Protein AF-A0A0K9Q259-F1 (afdb_monomer)

InterPro domains:
  IPR000668 Peptidase C1A, papain C-terminal [PF00112] (116-213)
  IPR000668 Peptidase C1A, papain C-terminal [PF00112] (214-277)
  IPR000668 Peptidase C1A, papain C-terminal [PR00705] (133-148)
  IPR000668 Peptidase C1A, papain C-terminal [PR00705] (230-240)
  IPR000668 Peptidase C1A, papain C-terminal [PR00705] (245-251)
  IPR000668 Peptidase C1A, papain C-terminal [SM00645] (115-286)
  IPR013128 Peptidase C1A [PTHR12411] (28-277)
  IPR013201 Cathepsin propeptide inhibitor domain (I29) [PF08246] (36-93)
  IPR013201 Cathepsin propeptide inhibitor domain (I29) [SM00848] (36-93)
  IPR025661 Cysteine peptidase, asparagine active site [PS00640] (245-264)
  IPR038765 Papain-like cysteine peptidase superfamily [SSF54001] (31-278)
  IPR039417 Papain-like cysteine endopeptidase [cd02248] (116-281)

Mean predicted aligned error: 16.02 Å

Structure (mmCIF, N/CA/C/O backbone):
data_AF-A0A0K9Q259-F1
#
_entry.id   AF-A0A0K9Q259-F1
#
loop_
_atom_site.group_PDB
_atom_site.id
_atom_site.type_symbol
_atom_site.label_atom_id
_atom_site.label_alt_id
_atom_site.label_comp_id
_atom_site.label_asym_id
_atom_site.label_entity_id
_atom_site.label_seq_id
_atom_site.pdbx_PDB_ins_code
_atom_site.Cartn_x
_atom_site.Cartn_y
_atom_site.Cartn_z
_atom_site.occupancy
_atom_site.B_iso_or_equiv
_atom_site.auth_seq_id
_atom_site.auth_comp_id
_atom_site.auth_asym_id
_atom_site.auth_atom_id
_atom_site.pdbx_PDB_model_num
ATOM 1 N N . MET A 1 1 ? -43.274 70.448 -48.711 1.00 34.75 1 MET A N 1
ATOM 2 C CA . MET A 1 1 ? -43.112 71.686 -47.925 1.00 34.75 1 MET A CA 1
ATOM 3 C C . MET A 1 1 ? -43.293 71.346 -46.452 1.00 34.75 1 MET A C 1
ATOM 5 O O . MET A 1 1 ? -44.324 70.796 -46.118 1.00 34.75 1 MET A O 1
ATOM 9 N N . ALA A 1 2 ? -42.262 71.640 -45.654 1.00 38.50 2 ALA A N 1
ATOM 10 C CA . ALA A 1 2 ? -42.307 72.181 -44.290 1.00 38.50 2 ALA A CA 1
ATOM 11 C C . ALA A 1 2 ? -43.063 71.480 -43.120 1.00 38.50 2 ALA A C 1
ATOM 13 O O . ALA A 1 2 ? -44.284 71.453 -43.102 1.00 38.50 2 ALA A O 1
ATOM 14 N N . ILE A 1 3 ? -42.265 71.169 -42.072 1.00 42.72 3 ILE A N 1
ATOM 15 C CA . ILE A 1 3 ? -42.434 71.547 -40.634 1.00 42.72 3 ILE A CA 1
ATOM 16 C C . ILE A 1 3 ? -43.397 70.663 -39.794 1.00 42.72 3 ILE A C 1
ATOM 18 O O . ILE A 1 3 ? -44.591 70.648 -40.047 1.00 42.72 3 ILE A O 1
ATOM 22 N N . VAL A 1 4 ? -42.916 69.751 -38.921 1.00 43.78 4 VAL A N 1
ATOM 23 C CA . VAL A 1 4 ? -42.355 69.866 -37.531 1.00 43.78 4 VAL A CA 1
ATOM 24 C C . VAL A 1 4 ? -43.423 69.920 -36.422 1.00 43.78 4 VAL A C 1
ATOM 26 O O . VAL A 1 4 ? -44.263 70.809 -36.458 1.00 43.78 4 VAL A O 1
ATOM 29 N N . ALA A 1 5 ? -43.282 69.025 -35.418 1.00 44.62 5 ALA A N 1
ATOM 30 C CA . ALA A 1 5 ? -43.588 69.147 -33.965 1.00 44.62 5 ALA A CA 1
ATOM 31 C C . ALA A 1 5 ? -44.273 67.874 -33.394 1.00 44.62 5 ALA A C 1
ATOM 33 O O . ALA A 1 5 ? -45.133 67.330 -34.067 1.00 44.62 5 ALA A O 1
ATOM 34 N N . VAL A 1 6 ? -44.106 67.366 -32.163 1.00 46.59 6 VAL A N 1
ATOM 35 C CA . VAL A 1 6 ? -43.096 67.361 -31.079 1.00 46.59 6 VAL A CA 1
ATOM 36 C C . VAL A 1 6 ? -43.786 66.624 -29.893 1.00 46.59 6 VAL A C 1
ATOM 38 O O . VAL A 1 6 ? -44.946 66.896 -29.615 1.00 46.59 6 VAL A O 1
ATOM 41 N N . LEU A 1 7 ? -43.048 65.732 -29.207 1.00 42.84 7 LEU A N 1
ATOM 42 C CA . LEU A 1 7 ? -43.180 65.249 -27.803 1.00 42.84 7 LEU A CA 1
ATOM 43 C C . LEU A 1 7 ? -44.282 64.248 -27.337 1.00 42.84 7 LEU A C 1
ATOM 45 O O . LEU A 1 7 ? -45.436 64.595 -27.133 1.00 42.84 7 LEU A O 1
ATOM 49 N N . LEU A 1 8 ? -43.804 63.021 -27.043 1.00 46.03 8 LEU A N 1
ATOM 50 C CA . LEU A 1 8 ? -43.872 62.218 -25.793 1.00 46.03 8 LEU A CA 1
ATOM 51 C C . LEU A 1 8 ? -45.175 62.165 -24.950 1.00 46.03 8 LEU A C 1
ATOM 53 O O . LEU A 1 8 ? -45.589 63.170 -24.390 1.00 46.03 8 LEU A O 1
ATOM 57 N N . VAL A 1 9 ? -45.684 60.948 -24.677 1.00 40.81 9 VAL A N 1
ATOM 58 C CA . VAL A 1 9 ? -45.603 60.223 -23.374 1.00 40.81 9 VAL A CA 1
ATOM 59 C C . VAL A 1 9 ? -46.582 59.016 -23.337 1.00 40.81 9 VAL A C 1
ATOM 61 O O . VAL A 1 9 ? -47.739 59.120 -23.718 1.00 40.81 9 VAL A O 1
ATOM 64 N N . SER A 1 10 ? -46.047 57.886 -22.849 1.00 50.34 10 SER A N 1
ATOM 65 C CA . SER A 1 10 ? -46.659 56.693 -22.221 1.00 50.34 10 SER A CA 1
ATOM 66 C C . SER A 1 10 ? -47.744 55.858 -22.929 1.00 50.34 10 SER A C 1
ATOM 68 O O . SER A 1 10 ? -48.943 56.096 -22.830 1.00 50.34 10 SER A O 1
ATOM 70 N N . MET A 1 11 ? -47.332 54.673 -23.390 1.00 49.16 11 MET A N 1
ATOM 71 C CA . MET A 1 11 ? -48.107 53.459 -23.120 1.00 49.16 11 MET A CA 1
ATOM 72 C C . MET A 1 11 ? -47.206 52.427 -22.452 1.00 49.16 11 MET A C 1
ATOM 74 O O . MET A 1 11 ? -46.292 51.871 -23.056 1.00 49.16 11 MET A O 1
ATOM 78 N N . ALA A 1 12 ? -47.468 52.213 -21.166 1.00 48.28 12 ALA A N 1
ATOM 79 C CA . ALA A 1 12 ? -46.948 51.102 -20.401 1.00 48.28 12 ALA A CA 1
ATOM 80 C C . ALA A 1 12 ? -47.515 49.798 -20.977 1.00 48.28 12 ALA A C 1
ATOM 82 O O . ALA A 1 12 ? -48.677 49.471 -20.753 1.00 48.28 12 ALA A O 1
ATOM 83 N N . PHE A 1 13 ? -46.690 49.041 -21.696 1.00 48.47 13 PHE A N 1
ATOM 84 C CA . PHE A 1 13 ? -46.892 47.604 -21.823 1.00 48.47 13 PHE A CA 1
ATOM 85 C C . PHE A 1 13 ? -46.113 46.943 -20.691 1.00 48.47 13 PHE A C 1
ATOM 87 O O . PHE A 1 13 ? -44.903 46.740 -20.769 1.00 48.47 13 PHE A O 1
ATOM 94 N N . ILE A 1 14 ? -46.830 46.646 -19.609 1.00 48.06 14 ILE A N 1
ATOM 95 C CA . ILE A 1 14 ? -46.403 45.687 -18.595 1.00 48.06 14 ILE A CA 1
ATOM 96 C C . ILE A 1 14 ? -46.363 44.331 -19.303 1.00 48.06 14 ILE A C 1
ATOM 98 O O . ILE A 1 14 ? -47.350 43.601 -19.346 1.00 48.06 14 ILE A O 1
ATOM 102 N N . ILE A 1 15 ? -45.228 44.006 -19.919 1.00 48.47 15 ILE A N 1
ATOM 103 C CA . ILE A 1 15 ? -44.901 42.615 -20.199 1.00 48.47 15 ILE A CA 1
ATOM 104 C C . ILE A 1 15 ? -44.590 42.039 -18.825 1.00 48.47 15 ILE A C 1
ATOM 106 O O . ILE A 1 15 ? -43.561 42.361 -18.231 1.00 48.47 15 ILE A O 1
ATOM 110 N N . MET A 1 16 ? -45.515 41.237 -18.293 1.00 51.34 16 MET A N 1
ATOM 111 C CA . MET A 1 16 ? -45.199 40.275 -17.247 1.00 51.34 16 MET A CA 1
ATOM 112 C C . MET A 1 16 ? -44.077 39.387 -17.787 1.00 51.34 16 MET A C 1
ATOM 114 O O . MET A 1 16 ? -44.325 38.353 -18.403 1.00 51.34 16 MET A O 1
ATOM 118 N N . MET A 1 17 ? -42.833 39.813 -17.575 1.00 51.34 17 MET A N 1
ATOM 119 C CA . MET A 1 17 ? -41.703 38.913 -17.448 1.00 51.34 17 MET A CA 1
ATOM 120 C C . MET A 1 17 ? -42.039 38.071 -16.226 1.00 51.34 17 MET A C 1
ATOM 122 O O . MET A 1 17 ? -41.713 38.411 -15.090 1.00 51.34 17 MET A O 1
ATOM 126 N N . SER A 1 18 ? -42.785 36.994 -16.462 1.00 48.81 18 SER A N 1
ATOM 127 C CA . SER A 1 18 ? -42.651 35.820 -15.625 1.00 48.81 18 SER A CA 1
ATOM 128 C C . SER A 1 18 ? -41.146 35.602 -15.514 1.00 48.81 18 SER A C 1
ATOM 130 O O . SER A 1 18 ? -40.474 35.554 -16.551 1.00 48.81 18 SER A O 1
ATOM 132 N N . PRO A 1 19 ? -40.567 35.531 -14.306 1.00 48.66 19 PRO A N 1
ATOM 133 C CA . PRO A 1 19 ? -39.280 34.898 -14.230 1.00 48.66 19 PRO A CA 1
ATOM 134 C C . PRO A 1 19 ? -39.565 33.488 -14.742 1.00 48.66 19 PRO A C 1
ATOM 136 O O . PRO A 1 19 ? -40.217 32.692 -14.064 1.00 48.66 19 PRO A O 1
ATOM 139 N N . LEU A 1 20 ? -39.118 33.181 -15.964 1.00 46.19 20 LEU A N 1
ATOM 140 C CA . LEU A 1 20 ? -38.555 31.867 -16.194 1.00 46.19 20 LEU A CA 1
ATOM 141 C C . LEU A 1 20 ? -37.505 31.760 -15.094 1.00 46.19 20 LEU A C 1
ATOM 143 O O . LEU A 1 20 ? -36.382 32.239 -15.231 1.00 46.19 20 LEU A O 1
ATOM 147 N N . ALA A 1 21 ? -37.922 31.233 -13.943 1.00 47.12 21 ALA A N 1
ATOM 148 C CA . ALA A 1 21 ? -37.012 30.561 -13.066 1.00 47.12 21 ALA A CA 1
ATOM 149 C C . ALA A 1 21 ? -36.358 29.556 -14.004 1.00 47.12 21 ALA A C 1
ATOM 151 O O . ALA A 1 21 ? -37.013 28.620 -14.466 1.00 47.12 21 ALA A O 1
ATOM 152 N N . LEU A 1 22 ? -35.116 29.842 -14.399 1.00 45.44 22 LEU A N 1
ATOM 153 C CA . LEU A 1 22 ? -34.207 28.817 -14.864 1.00 45.44 22 LEU A CA 1
ATOM 154 C C . LEU A 1 22 ? -34.332 27.740 -13.798 1.00 45.44 22 LEU A C 1
ATOM 156 O O . LEU A 1 22 ? -33.911 27.938 -12.657 1.00 45.44 22 LEU A O 1
ATOM 160 N N . SER A 1 23 ? -35.078 26.689 -14.125 1.00 44.69 23 SER A N 1
ATOM 161 C CA . SER A 1 23 ? -35.231 25.536 -13.267 1.00 44.69 23 SER A CA 1
ATOM 162 C C . SER A 1 23 ? -33.849 24.924 -13.232 1.00 44.69 23 SER A C 1
ATOM 164 O O . SER A 1 23 ? -33.517 24.093 -14.073 1.00 44.69 23 SER A O 1
ATOM 166 N N . ARG A 1 24 ? -33.018 25.389 -12.294 1.00 57.06 24 ARG A N 1
ATOM 167 C CA . ARG A 1 24 ? -31.851 24.650 -11.839 1.00 57.06 24 ARG A CA 1
ATOM 168 C C . ARG A 1 24 ? -32.371 23.243 -11.600 1.00 57.06 24 ARG A C 1
ATOM 170 O O . ARG A 1 24 ? -33.360 23.100 -10.879 1.00 57.06 24 ARG A O 1
ATOM 177 N N . ASN A 1 25 ? -31.813 22.259 -12.299 1.00 57.41 25 ASN A N 1
ATOM 178 C CA . ASN A 1 25 ? -32.202 20.862 -12.157 1.00 57.41 25 ASN A CA 1
ATOM 179 C C . ASN A 1 25 ? -31.916 20.475 -10.703 1.00 57.41 25 ASN A C 1
ATOM 181 O O . ASN A 1 25 ? -30.799 20.150 -10.332 1.00 57.41 25 ASN A O 1
ATOM 185 N N . SER A 1 26 ? -32.915 20.673 -9.856 1.00 68.00 26 SER A N 1
ATOM 186 C CA . SER A 1 26 ? -32.845 20.503 -8.420 1.00 68.00 26 SER A CA 1
ATOM 187 C C . SER A 1 26 ? -33.740 19.318 -8.135 1.00 68.00 26 SER A C 1
ATOM 189 O O . SER A 1 26 ? -34.963 19.390 -8.301 1.00 68.00 26 SER A O 1
ATOM 191 N N . HIS A 1 27 ? -33.116 18.196 -7.789 1.00 83.06 27 HIS A N 1
ATOM 192 C CA . HIS A 1 27 ? -33.846 17.006 -7.388 1.00 83.06 27 HIS A CA 1
ATOM 193 C C . HIS A 1 27 ? -34.782 17.338 -6.224 1.00 83.06 27 HIS A C 1
ATOM 195 O O . HIS A 1 27 ? -34.432 18.070 -5.292 1.00 83.06 27 HIS A O 1
ATOM 201 N N . ARG A 1 28 ? -35.992 16.771 -6.255 1.00 87.81 28 ARG A N 1
ATOM 202 C CA . ARG A 1 28 ? -36.930 16.940 -5.139 1.00 87.81 28 ARG A CA 1
ATOM 203 C C . ARG A 1 28 ? -36.360 16.263 -3.885 1.00 87.81 28 ARG A C 1
ATOM 205 O O . ARG A 1 28 ? -35.739 15.208 -4.009 1.00 87.81 28 ARG A O 1
ATOM 212 N N . PRO A 1 29 ? -36.606 16.786 -2.670 1.00 86.12 29 PRO A N 1
ATOM 213 C CA . PRO A 1 29 ? -36.060 16.195 -1.446 1.00 86.12 29 PRO A CA 1
ATOM 214 C C . PRO A 1 29 ? -36.348 14.694 -1.283 1.00 86.12 29 PRO A C 1
ATOM 216 O O . PRO A 1 29 ? -35.455 13.941 -0.897 1.00 86.12 29 PRO A O 1
ATOM 219 N N . ASP A 1 30 ? -37.554 1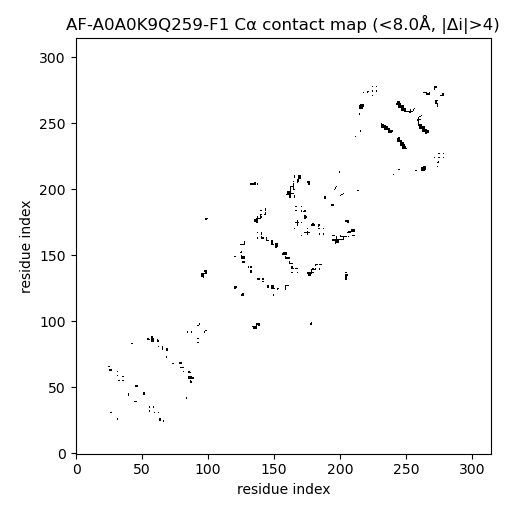4.245 -1.644 1.00 91.00 30 ASP A N 1
ATOM 220 C CA . ASP A 1 30 ? -37.950 12.830 -1.577 1.00 91.00 30 ASP A CA 1
ATOM 221 C C . ASP A 1 30 ? -37.162 11.948 -2.559 1.00 91.00 30 ASP A C 1
ATOM 223 O O . ASP A 1 30 ? -36.842 10.798 -2.261 1.00 91.00 30 ASP A O 1
ATOM 227 N N . GLU A 1 31 ? -36.806 12.493 -3.722 1.00 93.94 31 GLU A N 1
ATOM 228 C CA . GLU A 1 31 ? -36.007 11.806 -4.737 1.00 93.94 31 GLU A CA 1
ATOM 229 C C . GLU A 1 31 ? -34.569 11.616 -4.251 1.00 93.94 31 GLU A C 1
ATOM 231 O O . GLU A 1 31 ? -34.049 10.500 -4.266 1.00 93.94 31 GLU A O 1
ATOM 236 N N . VAL A 1 32 ? -33.965 12.674 -3.699 1.00 95.00 32 VAL A N 1
ATOM 237 C CA . VAL A 1 32 ? -32.628 12.600 -3.093 1.00 95.00 32 VAL A CA 1
ATOM 238 C C . VAL A 1 32 ? -32.618 11.636 -1.906 1.00 95.00 32 VAL A C 1
ATOM 240 O O . VAL A 1 32 ? -31.630 10.938 -1.680 1.00 95.00 32 VAL A O 1
ATOM 243 N N . ARG A 1 33 ? -33.721 11.544 -1.149 1.00 95.75 33 ARG A N 1
ATOM 244 C CA . ARG A 1 33 ? -33.851 10.568 -0.060 1.00 95.75 33 ARG A CA 1
ATOM 245 C C . ARG A 1 33 ? -33.797 9.140 -0.588 1.00 95.75 33 ARG A C 1
ATOM 247 O O . ARG A 1 33 ? -33.048 8.339 -0.040 1.00 95.75 33 ARG A O 1
ATOM 254 N N . LEU A 1 34 ? -34.518 8.828 -1.664 1.00 96.25 34 LEU A N 1
ATOM 255 C CA . LEU A 1 34 ? -34.454 7.510 -2.304 1.00 96.25 34 LEU A CA 1
ATOM 256 C C . LEU A 1 34 ? -33.056 7.208 -2.861 1.00 96.25 34 LEU A C 1
ATOM 258 O O . LEU A 1 34 ? -32.554 6.100 -2.668 1.00 96.25 34 LEU A O 1
ATOM 262 N N . MET A 1 35 ? -32.397 8.195 -3.480 1.00 96.06 35 MET A N 1
ATOM 263 C CA . MET A 1 35 ? -31.005 8.068 -3.929 1.00 96.06 35 MET A CA 1
ATOM 264 C C . MET A 1 35 ? -30.069 7.745 -2.764 1.00 96.06 35 MET A C 1
ATOM 266 O O . MET A 1 35 ? -29.233 6.856 -2.888 1.00 96.06 35 MET A O 1
ATOM 270 N N . PHE A 1 36 ? -30.226 8.418 -1.621 1.00 97.62 36 PHE A N 1
ATOM 271 C CA . PHE A 1 36 ? -29.415 8.174 -0.432 1.00 97.62 36 PHE A CA 1
ATOM 272 C C . PHE A 1 36 ? -29.628 6.767 0.140 1.00 97.62 36 PHE A C 1
ATOM 274 O O . PHE A 1 36 ? -28.653 6.088 0.456 1.00 97.62 36 PHE A O 1
ATOM 281 N N . GLU A 1 37 ? -30.875 6.294 0.235 1.00 96.38 37 GLU A N 1
ATOM 282 C CA . GLU A 1 37 ? -31.166 4.925 0.687 1.00 96.38 37 GLU A CA 1
ATOM 283 C C . GLU A 1 37 ? -30.550 3.881 -0.262 1.00 96.38 37 GLU A C 1
ATOM 285 O O . GLU A 1 37 ? -29.904 2.941 0.200 1.00 96.38 37 GLU A O 1
ATOM 290 N N . SER A 1 38 ? -30.666 4.078 -1.582 1.00 96.56 38 SER A N 1
ATOM 291 C CA . SER A 1 38 ? -30.037 3.204 -2.584 1.00 96.56 38 SER A CA 1
ATOM 292 C C . SER A 1 38 ? -28.510 3.225 -2.484 1.00 96.56 38 SER A C 1
ATOM 294 O O . SER A 1 38 ? -27.870 2.175 -2.455 1.00 96.56 38 SER A O 1
ATOM 296 N N . TRP A 1 39 ? -27.924 4.418 -2.377 1.00 97.50 39 TRP A N 1
ATOM 297 C CA . TRP A 1 39 ? -26.484 4.619 -2.249 1.00 97.50 39 TRP A CA 1
ATOM 298 C C . TRP A 1 39 ? -25.927 3.958 -0.983 1.00 97.50 39 TRP A C 1
ATOM 300 O O . TRP A 1 39 ? -24.858 3.349 -1.028 1.00 97.50 39 TRP A O 1
ATOM 310 N N . MET A 1 40 ? -26.649 4.025 0.142 1.00 97.19 40 MET A N 1
ATOM 311 C CA . MET A 1 40 ? -26.245 3.350 1.376 1.00 97.19 40 MET A CA 1
ATOM 312 C C . MET A 1 40 ? -26.208 1.833 1.205 1.00 97.19 40 MET A C 1
ATOM 314 O O . MET A 1 40 ? -25.263 1.207 1.678 1.00 97.19 40 MET A O 1
ATOM 318 N N . VAL A 1 41 ? -27.201 1.246 0.529 1.00 95.00 41 VAL A N 1
ATOM 319 C CA . VAL A 1 41 ? -27.225 -0.198 0.248 1.00 95.00 41 VAL A CA 1
ATOM 320 C C . VAL A 1 41 ? -26.050 -0.586 -0.646 1.00 95.00 41 VAL A C 1
ATOM 322 O O . VAL A 1 41 ? -25.311 -1.508 -0.310 1.00 95.00 41 VAL A O 1
ATOM 325 N N . GLU A 1 42 ? -25.832 0.154 -1.734 1.00 95.12 42 GLU A N 1
ATOM 326 C CA . GLU A 1 42 ? -24.724 -0.066 -2.671 1.00 95.12 42 GLU A CA 1
ATOM 327 C C . GLU A 1 42 ? -23.352 -0.008 -1.979 1.00 95.12 42 GLU A C 1
ATOM 329 O O . GLU A 1 42 ? -22.473 -0.822 -2.253 1.00 95.12 42 GLU A O 1
ATOM 334 N N . HIS A 1 43 ? -23.179 0.918 -1.032 1.00 92.94 43 HIS A N 1
ATOM 335 C CA . HIS A 1 43 ? -21.910 1.155 -0.341 1.00 92.94 43 HIS A CA 1
ATOM 336 C C . HIS A 1 43 ? -21.825 0.506 1.051 1.00 92.94 43 HIS A C 1
ATOM 338 O O . HIS A 1 43 ? -20.912 0.830 1.820 1.00 92.94 43 HIS A O 1
ATOM 344 N N . GLY A 1 44 ? -22.771 -0.375 1.400 1.00 94.19 44 GLY A N 1
ATOM 345 C CA . GLY A 1 44 ? -22.799 -1.099 2.676 1.00 94.19 44 GLY A CA 1
ATOM 346 C C . GLY A 1 44 ? -22.814 -0.192 3.913 1.00 94.19 44 GLY A C 1
ATOM 347 O O 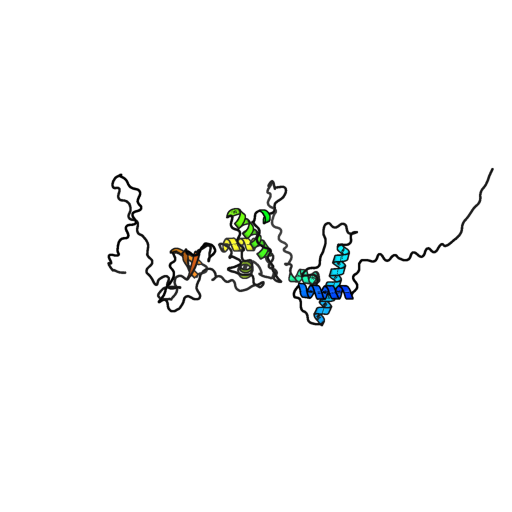. GLY A 1 44 ? -22.142 -0.481 4.903 1.00 94.19 44 GLY A O 1
ATOM 348 N N . LYS A 1 45 ? -23.514 0.946 3.856 1.00 92.88 45 LYS A N 1
ATOM 349 C CA . LYS A 1 45 ? -23.597 1.926 4.946 1.00 92.88 45 LYS A CA 1
ATOM 350 C C . LYS A 1 45 ? -24.796 1.666 5.852 1.00 92.88 45 LYS A C 1
ATOM 352 O O . LYS A 1 45 ? -25.902 1.404 5.391 1.00 92.88 45 LYS A O 1
ATOM 357 N N . SER A 1 46 ? -24.580 1.836 7.152 1.00 93.50 46 SER A N 1
ATOM 358 C CA . SER A 1 46 ? -25.621 1.783 8.179 1.00 93.50 46 SER A CA 1
ATOM 359 C C . SER A 1 46 ? -25.332 2.819 9.261 1.00 93.50 46 SER A C 1
ATOM 361 O O . SER A 1 46 ? -24.191 2.916 9.713 1.00 93.50 46 SER A O 1
ATOM 363 N N . TYR A 1 47 ? -26.358 3.545 9.699 1.00 94.38 47 TYR A N 1
ATOM 364 C CA . TYR A 1 47 ? -26.253 4.615 10.693 1.00 94.38 47 TYR A CA 1
ATOM 365 C C . TYR A 1 47 ? -27.398 4.519 11.701 1.00 94.38 47 TYR A C 1
ATOM 367 O O . TYR A 1 47 ? -28.468 3.994 11.378 1.00 94.38 47 TYR A O 1
ATOM 375 N N . ASP A 1 48 ? -27.202 5.073 12.898 1.00 95.62 48 ASP A N 1
ATOM 376 C CA . ASP A 1 48 ? -28.325 5.358 13.790 1.00 95.62 48 ASP A CA 1
ATOM 377 C C . ASP A 1 48 ? -29.211 6.482 13.222 1.00 95.62 48 ASP A C 1
ATOM 379 O O . ASP A 1 48 ? -28.829 7.181 12.285 1.00 95.62 48 ASP A O 1
ATOM 383 N N . ILE A 1 49 ? -30.414 6.661 13.774 1.00 92.94 49 ILE A N 1
ATOM 384 C CA . ILE A 1 49 ? -31.408 7.613 13.245 1.00 92.94 49 ILE A CA 1
ATOM 385 C C . ILE A 1 49 ? -30.854 9.044 13.178 1.00 92.94 49 ILE A C 1
ATOM 387 O O . ILE A 1 49 ? -31.126 9.763 12.215 1.00 92.94 49 ILE A O 1
ATOM 391 N N . LYS A 1 50 ? -30.084 9.466 14.185 1.00 94.56 50 LYS A N 1
ATOM 392 C CA . LYS A 1 50 ? -29.583 10.838 14.278 1.00 94.56 50 LYS A CA 1
ATOM 393 C C . LYS A 1 50 ? -28.444 11.060 13.288 1.00 94.56 50 LYS A C 1
ATOM 395 O O . LYS A 1 50 ? -28.467 12.044 12.554 1.00 94.56 50 LYS A O 1
ATOM 400 N N . GLU A 1 51 ? -27.480 10.143 13.240 1.00 96.06 51 GLU A N 1
ATOM 401 C CA . GLU A 1 51 ? -26.388 10.206 12.272 1.00 96.06 51 GLU A CA 1
ATOM 402 C C . GLU A 1 51 ? -26.919 10.086 10.841 1.00 96.06 51 GLU A C 1
ATOM 404 O O . GLU A 1 51 ? -26.496 10.850 9.977 1.00 96.06 51 GLU A O 1
ATOM 409 N N . LYS A 1 52 ? -27.888 9.198 10.588 1.00 96.69 52 LYS A N 1
ATOM 410 C CA . LYS A 1 52 ? -28.499 9.012 9.266 1.00 96.69 52 LYS A CA 1
ATOM 411 C C . LYS A 1 52 ? -29.040 10.322 8.704 1.00 96.69 52 LYS A C 1
ATOM 413 O O . LYS A 1 52 ? -28.814 10.610 7.533 1.00 96.69 52 LYS A O 1
ATOM 418 N N . GLU A 1 53 ? -29.712 11.120 9.531 1.00 96.44 53 GLU A N 1
ATOM 419 C CA . GLU A 1 53 ? -30.259 12.406 9.098 1.00 96.44 53 GLU A CA 1
ATOM 420 C C . GLU A 1 53 ? -29.154 13.425 8.789 1.00 96.44 53 GLU A C 1
ATOM 422 O O . GLU A 1 53 ? -29.197 14.093 7.759 1.00 96.44 53 GLU A O 1
ATOM 427 N N . THR A 1 54 ? -28.102 13.487 9.612 1.00 97.31 54 THR A N 1
ATOM 428 C CA . THR A 1 54 ? -26.924 14.319 9.315 1.00 97.31 54 THR A CA 1
ATOM 429 C C . THR A 1 54 ? -26.235 13.886 8.017 1.00 97.31 54 THR A C 1
ATOM 431 O O . THR A 1 54 ? -25.911 14.723 7.177 1.00 97.31 54 THR A O 1
ATOM 434 N N . ARG A 1 55 ? -26.040 12.578 7.805 1.00 97.81 55 ARG A N 1
ATOM 435 C CA . ARG A 1 55 ? -25.430 12.033 6.581 1.00 97.81 55 ARG A CA 1
ATOM 436 C C . ARG A 1 55 ? -26.285 12.284 5.346 1.00 97.81 55 ARG A C 1
ATOM 438 O O . ARG A 1 55 ? -25.722 12.585 4.298 1.00 97.81 55 ARG A O 1
ATOM 445 N N . PHE A 1 56 ? -27.608 12.227 5.476 1.00 97.38 56 PHE A N 1
ATOM 446 C CA . PHE A 1 56 ? -28.532 12.581 4.403 1.00 97.38 56 PHE A CA 1
ATOM 447 C C . PHE A 1 56 ? -28.401 14.053 3.993 1.00 97.38 56 PHE A C 1
ATOM 449 O O . PHE A 1 56 ? -28.306 14.338 2.804 1.00 97.38 56 PHE A O 1
ATOM 456 N N . GLN A 1 57 ? -28.333 14.982 4.951 1.00 96.56 57 GLN A N 1
ATOM 457 C CA . GLN A 1 57 ? -28.172 16.411 4.650 1.00 96.56 57 GLN A CA 1
ATOM 458 C C . GLN A 1 57 ? -26.858 16.701 3.911 1.00 96.56 57 GLN A C 1
ATOM 460 O O . GLN A 1 57 ? -26.845 17.441 2.928 1.00 96.56 57 GLN A O 1
ATOM 465 N N . ILE A 1 58 ? -25.761 16.068 4.339 1.00 97.88 58 ILE A N 1
ATOM 466 C CA . ILE A 1 58 ? -24.462 16.170 3.658 1.00 97.88 58 ILE A CA 1
ATOM 467 C C . ILE A 1 58 ? -24.550 15.584 2.244 1.00 97.88 58 ILE A C 1
ATOM 469 O O . ILE A 1 58 ? -24.120 16.219 1.283 1.00 97.88 58 ILE A O 1
ATOM 473 N N . PHE A 1 59 ? -25.146 14.397 2.106 1.00 97.62 59 PHE A N 1
ATOM 474 C CA . PHE A 1 59 ? -25.345 13.747 0.815 1.00 97.62 59 PHE A CA 1
ATOM 475 C C . PHE A 1 59 ? -26.154 14.628 -0.142 1.00 97.62 59 PHE A C 1
ATOM 477 O O . PHE A 1 59 ? -25.738 14.828 -1.277 1.00 97.62 59 PHE A O 1
ATOM 484 N N . GLN A 1 60 ? -27.257 15.218 0.326 1.00 96.50 60 GLN A N 1
ATOM 485 C CA . GLN A 1 60 ? -28.079 16.138 -0.458 1.00 96.50 60 GLN A CA 1
ATOM 486 C C . GLN A 1 60 ? -27.289 17.366 -0.919 1.00 96.50 60 GLN A C 1
ATOM 488 O O . GLN A 1 60 ? -27.368 17.732 -2.091 1.00 96.50 60 GLN A O 1
ATOM 493 N N . SER A 1 61 ? -26.494 17.973 -0.033 1.00 96.25 61 SER A N 1
ATOM 494 C CA . SER A 1 61 ? -25.626 19.093 -0.410 1.00 96.25 61 SER A CA 1
ATOM 495 C C . SER A 1 61 ? -24.607 18.694 -1.481 1.00 96.25 61 SER A C 1
ATOM 497 O O . SER A 1 61 ? -24.341 19.474 -2.392 1.00 96.25 61 SER A O 1
ATOM 499 N N . ASN A 1 62 ? -24.041 17.489 -1.392 1.00 97.31 62 ASN A N 1
ATOM 500 C CA . ASN A 1 62 ? -23.062 17.003 -2.359 1.00 97.31 62 ASN A CA 1
ATOM 501 C C . ASN A 1 62 ? -23.699 16.623 -3.705 1.00 97.31 62 ASN A C 1
ATOM 503 O O . ASN A 1 62 ? -23.078 16.854 -4.736 1.00 97.31 62 ASN A O 1
ATOM 507 N N . VAL A 1 63 ? -24.928 16.094 -3.722 1.00 96.06 63 VAL A N 1
ATOM 508 C CA . VAL A 1 63 ? -25.699 15.875 -4.963 1.00 96.06 63 VAL A CA 1
ATOM 509 C C . VAL A 1 63 ? -25.917 17.205 -5.679 1.00 96.06 63 VAL A C 1
ATOM 511 O O . VAL A 1 63 ? -25.558 17.326 -6.844 1.00 96.06 63 VAL A O 1
ATOM 514 N N . GLN A 1 64 ? -26.389 18.232 -4.963 1.00 94.81 64 GLN A N 1
ATOM 515 C CA . GLN A 1 64 ? -26.592 19.552 -5.562 1.00 94.81 64 GLN A CA 1
ATOM 516 C C . GLN A 1 64 ? -25.287 20.147 -6.104 1.00 94.81 64 GLN A C 1
ATOM 518 O O . GLN A 1 64 ? -25.289 20.747 -7.173 1.00 94.81 64 GLN A O 1
ATOM 523 N N . PHE A 1 65 ? -24.172 19.971 -5.388 1.00 94.69 65 PHE A N 1
ATOM 524 C CA . PHE A 1 65 ? -22.857 20.398 -5.867 1.00 94.69 65 PHE A CA 1
ATOM 525 C C . PHE A 1 65 ? -22.450 19.670 -7.156 1.00 94.69 65 PHE A C 1
ATOM 527 O O . PHE A 1 65 ? -21.965 20.304 -8.086 1.00 94.69 65 PHE A O 1
ATOM 534 N N . ILE A 1 66 ? -22.679 18.357 -7.237 1.00 94.25 66 ILE A N 1
ATOM 535 C CA . ILE A 1 66 ? -22.398 17.559 -8.437 1.00 94.25 66 ILE A CA 1
ATOM 536 C C . ILE A 1 66 ? -23.239 18.037 -9.625 1.00 94.25 66 ILE A C 1
ATOM 538 O O . ILE A 1 66 ? -22.693 18.205 -10.714 1.00 94.25 66 ILE A O 1
ATOM 542 N N . ASP A 1 67 ? -24.536 18.274 -9.426 1.00 92.81 67 ASP A N 1
ATOM 543 C CA . ASP A 1 67 ? -25.436 18.740 -10.487 1.00 92.81 67 ASP A CA 1
ATOM 544 C C . ASP A 1 67 ? -25.066 20.143 -10.970 1.00 92.81 67 ASP A C 1
ATOM 546 O O . ASP A 1 67 ? -25.059 20.408 -12.174 1.00 92.81 67 ASP A O 1
ATOM 550 N N . ASP A 1 68 ? -24.723 21.029 -10.030 1.00 92.50 68 ASP A N 1
ATOM 551 C CA . ASP A 1 68 ? -24.278 22.383 -10.330 1.00 92.50 68 ASP A CA 1
ATOM 552 C C . ASP A 1 68 ? -22.971 22.367 -11.128 1.00 92.50 68 ASP A C 1
ATOM 554 O O . ASP A 1 68 ? -22.900 23.065 -12.131 1.00 92.50 68 ASP A O 1
ATOM 558 N N . GLU A 1 69 ? -21.967 21.573 -10.735 1.00 92.44 69 GLU A N 1
ATOM 559 C CA . GLU A 1 69 ? -20.669 21.467 -11.425 1.00 92.44 69 GLU A CA 1
ATOM 560 C C . GLU A 1 69 ? -20.791 20.819 -12.809 1.00 92.44 69 GLU A C 1
ATOM 562 O O . GLU A 1 69 ? -20.171 21.285 -13.765 1.00 92.44 69 GLU A O 1
ATOM 567 N N . ASN A 1 70 ? -21.636 19.794 -12.938 1.00 92.25 70 ASN A N 1
ATOM 568 C CA . ASN A 1 70 ? -21.901 19.103 -14.200 1.00 92.25 70 ASN A CA 1
ATOM 569 C C . ASN A 1 70 ? -22.847 19.874 -15.134 1.00 92.25 70 ASN A C 1
ATOM 571 O O . ASN A 1 70 ? -23.190 19.368 -16.208 1.00 92.25 70 ASN A O 1
ATOM 575 N N . HIS A 1 71 ? -23.302 21.068 -14.745 1.00 90.94 71 HIS A N 1
ATOM 576 C CA . HIS A 1 71 ? -24.194 21.859 -15.576 1.00 90.94 71 HIS A CA 1
ATOM 577 C C . HIS A 1 71 ? -23.525 22.173 -16.929 1.00 90.94 71 HIS A C 1
ATOM 579 O O . HIS A 1 71 ? -22.380 22.624 -16.941 1.00 90.94 71 HIS A O 1
ATOM 585 N N . PRO A 1 72 ? -24.218 22.012 -18.075 1.00 87.00 72 PRO A N 1
ATOM 586 C CA . PRO A 1 72 ? -23.620 22.207 -19.402 1.00 87.00 72 PRO A CA 1
ATOM 587 C C . PRO A 1 72 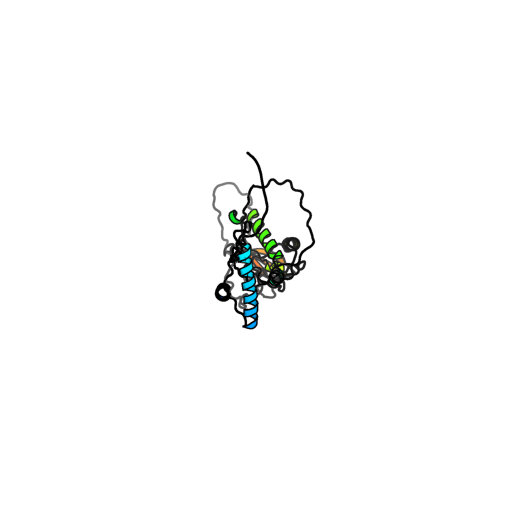? -23.036 23.604 -19.659 1.00 87.00 72 PRO A C 1
ATOM 589 O O . PRO A 1 72 ? -22.245 23.781 -20.581 1.00 87.00 72 PRO A O 1
ATOM 592 N N . GLU A 1 73 ? -23.452 24.604 -18.878 1.00 89.19 73 GLU A N 1
ATOM 593 C CA . GLU A 1 73 ? -22.909 25.967 -18.953 1.00 89.19 73 GLU A CA 1
ATOM 594 C C . GLU A 1 73 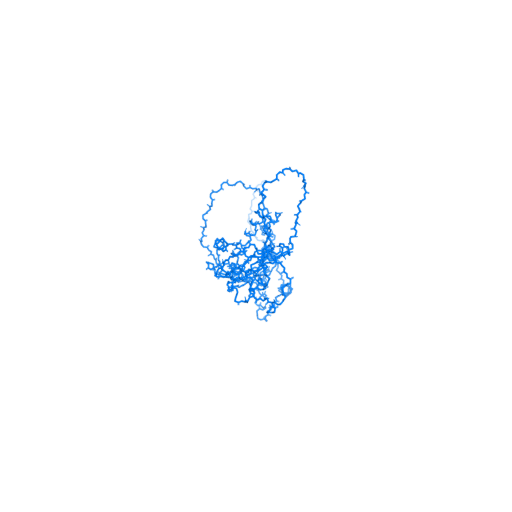? -21.534 26.107 -18.281 1.00 89.19 73 GLU A C 1
ATOM 596 O O . GLU A 1 73 ? -20.811 27.061 -18.575 1.00 89.19 73 GLU A O 1
ATOM 601 N N . ASN A 1 74 ? -21.133 25.163 -17.425 1.00 87.81 74 ASN A N 1
ATOM 602 C CA . ASN A 1 74 ? -19.784 25.133 -16.880 1.00 87.81 74 ASN A CA 1
ATOM 603 C C . ASN A 1 74 ? -18.831 24.516 -17.903 1.00 87.81 74 ASN A C 1
ATOM 605 O O . ASN A 1 74 ? -18.995 23.386 -18.355 1.00 87.81 74 ASN A O 1
ATOM 609 N N . SER A 1 75 ? -17.782 25.253 -18.254 1.00 81.81 75 SER A N 1
ATOM 610 C CA . SER A 1 75 ? -16.820 24.858 -19.285 1.00 81.81 75 SER A CA 1
ATOM 611 C C . SER A 1 75 ? -15.658 24.028 -18.724 1.00 81.81 75 SER A C 1
ATOM 613 O O . SER A 1 75 ? -14.493 24.296 -19.035 1.00 81.81 75 SER A O 1
ATOM 615 N N . HIS A 1 76 ? -15.938 23.066 -17.846 1.00 87.31 76 HIS A N 1
ATOM 616 C CA . HIS A 1 76 ? -14.916 22.183 -17.283 1.00 87.31 76 HIS A CA 1
ATOM 617 C C . HIS A 1 76 ? -14.776 20.904 -18.118 1.00 87.31 76 HIS A C 1
ATOM 619 O O . HIS A 1 76 ? -15.736 20.401 -18.690 1.00 87.31 76 HIS A O 1
ATOM 625 N N . SER A 1 77 ? -13.556 20.367 -18.214 1.00 92.12 77 SER A N 1
ATOM 626 C CA . SER A 1 77 ? -13.258 19.150 -18.988 1.00 92.12 77 SER A CA 1
ATOM 627 C C . SER A 1 77 ? -13.507 17.852 -18.209 1.00 92.12 77 SER A C 1
ATOM 629 O O . SER A 1 77 ? -13.056 16.789 -18.633 1.00 92.12 77 SER A O 1
ATOM 631 N N . TYR A 1 78 ? -14.154 17.938 -17.047 1.00 91.00 78 TYR A N 1
ATOM 632 C CA . TYR A 1 78 ? -14.406 16.820 -16.146 1.00 91.00 78 TYR A CA 1
ATOM 633 C C . TYR A 1 78 ? -15.878 16.774 -15.743 1.00 91.00 78 TYR A C 1
ATOM 635 O O . TYR A 1 78 ? -16.583 17.776 -15.807 1.00 91.00 78 TYR A O 1
ATOM 643 N N . THR A 1 79 ? -16.309 15.604 -15.282 1.00 92.50 79 THR A N 1
ATOM 644 C CA . THR A 1 79 ? -17.619 15.400 -14.661 1.00 92.50 79 THR A CA 1
ATOM 645 C C . THR A 1 79 ? -17.444 14.811 -13.271 1.00 92.50 79 THR A C 1
ATOM 647 O O . THR A 1 79 ? -16.565 13.972 -13.054 1.00 92.50 79 THR A O 1
ATOM 650 N N . LEU A 1 80 ? -18.300 15.211 -12.341 1.00 94.44 80 LEU A N 1
ATOM 651 C CA . LEU A 1 80 ? -18.388 14.641 -11.003 1.00 94.44 80 LEU A CA 1
ATOM 652 C C . LEU A 1 80 ? -19.463 13.552 -10.944 1.00 94.44 80 LEU A C 1
ATOM 654 O O . LEU A 1 80 ? -20.371 13.503 -11.771 1.00 94.44 80 LEU A O 1
ATOM 658 N N . GLY A 1 81 ? -19.371 12.677 -9.947 1.00 94.12 81 GLY A N 1
ATOM 659 C CA . GLY A 1 81 ? -20.338 11.605 -9.744 1.00 94.12 81 GLY A CA 1
ATOM 660 C C . GLY A 1 81 ? -20.408 11.158 -8.291 1.00 94.12 81 GLY A C 1
ATOM 661 O O . GLY A 1 81 ? -19.485 11.392 -7.500 1.00 94.12 81 GLY A O 1
ATOM 662 N N . LEU A 1 82 ? -21.518 10.503 -7.950 1.00 94.81 82 LEU A N 1
ATOM 663 C CA . LEU A 1 82 ? -21.713 9.895 -6.637 1.00 94.81 82 LEU A CA 1
ATOM 664 C C . LEU A 1 82 ? -20.674 8.791 -6.423 1.00 94.81 82 LEU A C 1
ATOM 666 O O . LEU A 1 82 ? -20.373 8.012 -7.323 1.00 94.81 82 LEU A O 1
ATOM 670 N N . ASN A 1 83 ? -20.106 8.736 -5.225 1.00 95.12 83 ASN A N 1
ATOM 671 C CA . ASN A 1 83 ? -19.085 7.764 -4.856 1.00 95.12 83 ASN A CA 1
ATOM 672 C C . ASN A 1 83 ? -19.143 7.480 -3.347 1.00 95.12 83 ASN A C 1
ATOM 674 O O . ASN A 1 83 ? -19.961 8.041 -2.615 1.00 95.12 83 ASN A O 1
ATOM 678 N N . ARG A 1 84 ? -18.251 6.620 -2.844 1.00 94.12 84 ARG A N 1
ATOM 679 C CA . ARG A 1 84 ? -18.236 6.201 -1.430 1.00 94.12 84 ARG A CA 1
ATOM 680 C C . ARG A 1 84 ? -18.016 7.328 -0.407 1.00 94.12 84 ARG A C 1
ATOM 682 O O . ARG A 1 84 ? -18.130 7.060 0.791 1.00 94.12 84 ARG A O 1
ATOM 689 N N . PHE A 1 85 ? -17.661 8.535 -0.852 1.00 96.12 85 PHE A N 1
ATOM 690 C CA . PHE A 1 85 ? -17.401 9.713 -0.022 1.00 96.12 85 PHE A CA 1
ATOM 691 C C . PHE A 1 85 ? -18.526 10.753 -0.074 1.00 96.12 85 PHE A C 1
ATOM 693 O O . PHE A 1 85 ? -18.452 11.744 0.646 1.00 96.12 85 PHE A O 1
ATOM 700 N N . THR A 1 86 ? -19.583 10.539 -0.865 1.00 96.38 86 THR A N 1
ATOM 701 C CA . THR A 1 86 ? -20.674 11.517 -1.040 1.00 96.38 86 THR A CA 1
ATOM 702 C C . THR A 1 86 ? -21.408 11.854 0.266 1.00 96.38 86 THR A C 1
ATOM 704 O O . THR A 1 86 ? -22.038 12.898 0.360 1.00 96.38 86 THR A O 1
ATOM 707 N N . ASN A 1 87 ? -21.305 11.034 1.314 1.00 95.25 87 ASN A N 1
ATOM 708 C CA . ASN A 1 87 ? -21.891 11.314 2.632 1.00 95.25 87 ASN A CA 1
ATOM 709 C C . ASN A 1 87 ? -20.974 12.107 3.594 1.00 95.25 87 ASN A C 1
ATOM 711 O O . ASN A 1 87 ? -21.296 12.214 4.784 1.00 95.25 87 ASN A O 1
ATOM 715 N N . LEU A 1 88 ? -19.811 12.569 3.131 1.00 96.25 88 LEU A N 1
ATOM 716 C CA . LEU A 1 88 ? -18.826 13.299 3.931 1.00 96.25 88 LEU A CA 1
ATOM 717 C C . LEU A 1 88 ? -18.766 14.765 3.514 1.00 96.25 88 LEU A C 1
ATOM 719 O O . LEU A 1 88 ? -18.897 15.086 2.331 1.00 96.25 88 LEU A O 1
ATOM 723 N N . THR A 1 89 ? -18.528 15.655 4.476 1.00 97.00 89 THR A N 1
ATOM 724 C CA . THR A 1 89 ? -18.112 17.021 4.132 1.00 97.00 89 THR A CA 1
ATOM 725 C C . THR A 1 89 ? -16.677 17.011 3.607 1.00 97.00 89 THR A C 1
ATOM 727 O O . THR A 1 89 ? -15.918 16.062 3.833 1.00 97.00 89 THR A O 1
ATOM 730 N N . ASN A 1 90 ? -16.269 18.088 2.934 1.00 93.62 90 ASN A N 1
ATOM 731 C CA . ASN A 1 90 ? -14.886 18.238 2.491 1.00 93.62 90 ASN A CA 1
ATOM 732 C C . ASN A 1 90 ? -13.911 18.223 3.684 1.00 93.62 90 ASN A C 1
ATOM 734 O O . ASN A 1 90 ? -12.862 17.593 3.621 1.00 93.62 90 ASN A O 1
ATOM 738 N N . GLU A 1 91 ? -14.270 18.842 4.809 1.00 93.56 91 GLU A N 1
ATOM 739 C CA . GLU A 1 91 ? -13.455 18.853 6.028 1.00 93.56 91 GLU A CA 1
ATOM 740 C C . GLU A 1 91 ? -13.311 17.451 6.631 1.00 93.56 91 GLU A C 1
ATOM 742 O O . GLU A 1 91 ? -12.214 17.061 7.032 1.00 93.56 91 GLU A O 1
ATOM 747 N N . GLU A 1 92 ? -14.397 16.672 6.680 1.00 93.69 92 GLU A N 1
ATOM 748 C CA . GLU A 1 92 ? -14.343 15.274 7.113 1.00 93.69 92 GLU A CA 1
ATOM 749 C C . GLU A 1 92 ? -13.469 14.443 6.172 1.00 93.69 92 GLU A C 1
ATOM 751 O O . GLU A 1 92 ? -12.610 13.694 6.639 1.00 93.69 92 GLU A O 1
ATOM 756 N N . PHE A 1 93 ? -13.648 14.597 4.857 1.00 92.69 93 PHE A N 1
ATOM 757 C CA . PHE A 1 93 ? -12.851 13.894 3.856 1.00 92.69 93 PHE A CA 1
ATOM 758 C C . PHE A 1 93 ? -11.360 14.204 4.014 1.00 92.69 93 PHE A C 1
ATOM 760 O O . PHE A 1 93 ? -10.548 13.286 4.129 1.00 92.69 93 PHE A O 1
ATOM 767 N N . GLN A 1 94 ? -11.000 15.487 4.102 1.00 88.75 94 GLN A N 1
ATOM 768 C CA . GLN A 1 94 ? -9.618 15.923 4.291 1.00 88.75 94 GLN A CA 1
ATOM 769 C C . GLN A 1 94 ? -9.024 15.366 5.583 1.00 88.75 94 GLN A C 1
ATOM 771 O O . GLN A 1 94 ? -7.911 14.851 5.576 1.00 88.75 94 GLN A O 1
ATOM 776 N N . LYS A 1 95 ? -9.776 15.423 6.686 1.00 86.69 95 LYS A N 1
ATOM 777 C CA . LYS A 1 95 ? -9.319 14.944 7.993 1.00 86.69 95 LYS A CA 1
ATOM 778 C C . LYS A 1 95 ? -9.115 13.427 8.042 1.00 86.69 95 LYS A C 1
ATOM 780 O O . LYS A 1 95 ? -8.276 12.964 8.809 1.00 86.69 95 LYS A O 1
ATOM 785 N N . ILE A 1 96 ? -9.909 12.662 7.292 1.00 84.19 96 ILE A N 1
ATOM 786 C CA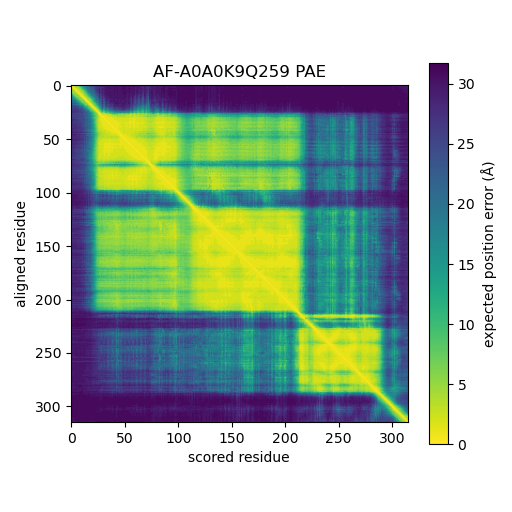 . ILE A 1 96 ? -9.890 11.193 7.328 1.00 84.19 96 ILE A CA 1
ATOM 787 C C . ILE A 1 96 ? -8.907 10.612 6.303 1.00 84.19 96 ILE A C 1
ATOM 789 O O . ILE A 1 96 ? -8.228 9.637 6.616 1.00 84.19 96 ILE A O 1
ATOM 793 N N . TYR A 1 97 ? -8.836 11.177 5.094 1.00 85.62 97 TYR A N 1
ATOM 794 C CA . TYR A 1 97 ? -8.144 10.545 3.963 1.00 85.62 97 TYR A CA 1
ATOM 795 C C . TYR A 1 97 ? -6.875 11.267 3.504 1.00 85.62 97 TYR A C 1
ATOM 797 O O . TYR A 1 97 ? -6.061 10.655 2.809 1.00 85.62 97 TYR A O 1
ATOM 805 N N . LEU A 1 98 ? -6.673 12.535 3.876 1.00 86.38 98 LEU A N 1
ATOM 806 C CA . LEU A 1 98 ? -5.486 13.290 3.472 1.00 86.38 98 LEU A CA 1
ATOM 807 C C . LEU A 1 98 ? -4.466 13.389 4.608 1.00 86.38 98 LEU A C 1
ATOM 809 O O . LEU A 1 98 ? -4.805 13.496 5.785 1.00 86.38 98 LEU A O 1
ATOM 813 N N . SER A 1 99 ? -3.189 13.382 4.231 1.00 70.31 99 SER A N 1
ATOM 814 C CA . SER A 1 99 ? -2.077 13.581 5.161 1.00 70.31 99 SER A CA 1
ATOM 815 C C . SER A 1 99 ? -1.803 15.076 5.393 1.00 70.31 99 SER A C 1
ATOM 817 O O . SER A 1 99 ? -2.098 15.896 4.516 1.00 70.31 99 SER A O 1
ATOM 819 N N . PRO A 1 100 ? -1.205 15.456 6.540 1.00 67.94 100 PRO A N 1
ATOM 820 C CA . PRO A 1 100 ? -0.771 16.828 6.791 1.00 67.94 100 PRO A CA 1
ATOM 821 C C . PRO A 1 100 ? 0.145 17.356 5.678 1.00 67.94 100 PRO A C 1
ATOM 823 O O . PRO A 1 100 ? 0.956 16.617 5.120 1.00 67.94 100 PRO A O 1
ATOM 826 N N . LYS A 1 101 ? 0.034 18.652 5.364 1.00 64.12 101 LYS A N 1
ATOM 827 C CA . LYS A 1 101 ? 0.894 19.300 4.365 1.00 64.12 101 LYS A CA 1
ATOM 828 C C . LYS A 1 101 ? 2.356 19.243 4.824 1.00 64.12 101 LYS A C 1
ATOM 830 O O . LYS A 1 101 ? 2.680 19.757 5.892 1.00 64.12 101 LYS A O 1
ATOM 835 N N . HIS A 1 102 ? 3.228 18.667 4.001 1.00 62.19 102 HIS A N 1
ATOM 836 C CA . HIS A 1 102 ? 4.676 18.725 4.193 1.00 62.19 102 HIS A CA 1
ATOM 837 C C . HIS A 1 102 ? 5.256 19.947 3.468 1.00 62.19 102 HIS A C 1
ATOM 839 O O . HIS A 1 102 ? 4.859 20.259 2.348 1.00 62.19 102 HIS A O 1
ATOM 845 N N . SER A 1 103 ? 6.176 20.652 4.127 1.00 57.44 103 SER A N 1
ATOM 846 C CA . SER A 1 103 ? 6.802 21.893 3.645 1.00 57.44 103 SER A CA 1
ATOM 847 C C . SER A 1 103 ? 8.172 21.688 2.990 1.00 57.44 103 SER A C 1
ATOM 849 O O . SER A 1 103 ? 8.785 22.658 2.550 1.00 57.44 103 SER A O 1
ATOM 851 N N . GLU A 1 104 ? 8.676 20.455 2.931 1.00 63.75 104 GLU A N 1
ATOM 852 C CA . GLU A 1 104 ? 9.983 20.160 2.341 1.00 63.75 104 GLU A CA 1
ATOM 853 C C . GLU A 1 104 ? 9.870 19.993 0.824 1.00 63.75 104 GLU A C 1
ATOM 855 O O . GLU A 1 104 ? 9.258 19.055 0.315 1.00 63.75 104 GLU A O 1
ATOM 860 N N . VAL A 1 105 ? 10.475 20.933 0.099 1.00 60.22 105 VAL A N 1
ATOM 861 C CA . VAL A 1 105 ? 10.638 20.885 -1.354 1.00 60.22 105 VAL A CA 1
ATOM 862 C C . VAL A 1 105 ? 11.988 20.235 -1.641 1.00 60.22 105 VAL A C 1
ATOM 864 O O . VAL A 1 105 ? 13.031 20.807 -1.324 1.00 60.22 105 VAL A O 1
ATOM 867 N N . LEU A 1 106 ? 11.985 19.039 -2.233 1.00 61.69 106 LEU A N 1
ATOM 868 C CA . LEU A 1 106 ? 13.219 18.423 -2.720 1.00 61.69 106 LEU A CA 1
ATOM 869 C C . LEU A 1 106 ? 13.727 19.200 -3.949 1.00 61.69 106 LEU A C 1
ATOM 871 O O . LEU A 1 106 ? 12.921 19.571 -4.809 1.00 61.69 106 LEU A O 1
ATOM 875 N N . PRO A 1 107 ? 15.042 19.461 -4.059 1.00 59.09 107 PRO A N 1
ATOM 876 C CA . PRO A 1 107 ? 15.599 20.165 -5.206 1.00 59.09 107 PRO A CA 1
ATOM 877 C C . PRO A 1 107 ? 15.349 19.371 -6.492 1.00 59.09 107 PRO A C 1
ATOM 879 O O . PRO A 1 107 ? 15.666 18.184 -6.581 1.00 59.09 107 PRO A O 1
ATOM 882 N N . ALA A 1 108 ? 14.778 20.038 -7.496 1.00 61.91 108 ALA A N 1
ATOM 883 C CA . ALA A 1 108 ? 14.564 19.450 -8.810 1.00 61.91 108 ALA A CA 1
ATOM 884 C C . ALA A 1 108 ? 15.919 19.106 -9.449 1.00 61.91 108 ALA A C 1
ATOM 886 O O . ALA A 1 108 ? 16.792 19.964 -9.593 1.00 61.91 108 ALA A O 1
ATOM 887 N N . GLY A 1 109 ? 16.101 17.837 -9.818 1.00 59.75 109 GLY A N 1
ATOM 888 C CA . GLY A 1 109 ? 17.287 17.386 -10.536 1.00 59.75 109 GLY A CA 1
ATOM 889 C C . GLY A 1 109 ? 17.374 18.046 -11.912 1.00 59.75 109 GLY A C 1
ATOM 890 O O . GLY A 1 109 ? 16.394 18.100 -12.653 1.00 59.75 109 GLY A O 1
ATOM 891 N N . ASN A 1 110 ? 18.559 18.543 -12.260 1.00 61.59 110 ASN A N 1
ATOM 892 C CA . ASN A 1 110 ? 18.809 19.200 -13.537 1.00 61.59 110 ASN A CA 1
ATOM 893 C C . ASN A 1 110 ? 19.139 18.131 -14.591 1.00 61.59 110 ASN A C 1
ATOM 895 O O . ASN A 1 110 ? 20.303 17.797 -14.804 1.00 61.59 110 ASN A O 1
ATOM 899 N N . ALA A 1 111 ? 18.113 17.529 -15.191 1.00 64.19 111 ALA A N 1
ATOM 900 C CA . ALA A 1 111 ? 18.290 16.477 -16.185 1.00 64.19 111 ALA A CA 1
ATOM 901 C C . ALA A 1 111 ? 17.632 16.874 -17.514 1.00 64.19 111 ALA A C 1
ATOM 903 O O . ALA A 1 111 ? 16.408 16.923 -17.632 1.00 64.19 111 ALA A O 1
ATOM 904 N N . SER A 1 112 ? 18.450 17.134 -18.539 1.00 69.25 112 SER A N 1
ATOM 905 C CA . SER A 1 112 ? 17.997 17.289 -19.926 1.00 69.25 112 SER A CA 1
ATOM 906 C C . SER A 1 112 ? 17.708 15.911 -20.527 1.00 69.25 112 SER A C 1
ATOM 908 O O . SER A 1 112 ? 18.473 15.388 -21.338 1.00 69.25 112 SER A O 1
ATOM 910 N N . ILE A 1 113 ? 16.633 15.281 -20.064 1.00 75.06 113 ILE A N 1
ATOM 911 C CA . ILE A 1 113 ? 16.175 13.977 -20.545 1.00 75.06 113 ILE A CA 1
ATOM 912 C C . ILE A 1 113 ? 15.123 14.210 -21.631 1.00 75.06 113 ILE A C 1
ATOM 914 O O . ILE A 1 113 ? 14.201 15.008 -21.468 1.00 75.06 113 ILE A O 1
ATOM 918 N N . ARG A 1 114 ? 15.270 13.517 -22.764 1.00 82.69 114 ARG A N 1
ATOM 919 C CA . ARG A 1 114 ? 14.261 13.496 -23.825 1.00 82.69 114 ARG A CA 1
ATOM 920 C C . ARG A 1 114 ? 13.210 12.451 -23.469 1.00 82.69 114 ARG A C 1
ATOM 922 O O . ARG A 1 114 ? 13.519 11.264 -23.434 1.00 82.69 114 ARG A O 1
ATOM 929 N N . TYR A 1 115 ? 11.985 12.898 -23.224 1.00 83.38 115 TYR A N 1
ATOM 930 C CA . TYR A 1 115 ? 10.873 12.024 -22.868 1.00 83.38 115 TYR A CA 1
ATOM 931 C C . TYR A 1 115 ? 10.071 11.601 -24.110 1.00 83.38 115 TYR A C 1
ATOM 933 O O . TYR A 1 115 ? 9.966 12.378 -25.066 1.00 83.38 115 TYR A O 1
ATOM 941 N N . PRO A 1 116 ? 9.506 10.383 -24.123 1.00 88.44 116 PRO A N 1
ATOM 942 C CA . PRO A 1 116 ? 8.476 10.002 -25.089 1.00 88.44 116 PRO A CA 1
ATOM 943 C C . PRO A 1 116 ? 7.228 10.893 -24.961 1.00 88.44 116 PRO A C 1
ATOM 945 O O . PRO A 1 116 ? 6.984 11.494 -23.917 1.00 88.44 116 PRO A O 1
ATOM 948 N N . ALA A 1 117 ? 6.422 10.955 -26.026 1.00 93.00 117 ALA A N 1
ATOM 949 C CA . ALA A 1 117 ? 5.201 11.768 -26.059 1.00 93.00 117 ALA A CA 1
ATOM 950 C C . ALA A 1 117 ? 4.134 11.304 -25.048 1.00 93.00 117 ALA A C 1
ATOM 952 O O . ALA A 1 117 ? 3.361 12.118 -24.552 1.00 93.00 117 ALA A O 1
ATOM 953 N N . SER A 1 118 ? 4.102 10.006 -24.738 1.00 94.38 118 SER A N 1
ATOM 954 C CA . SER A 1 118 ? 3.197 9.402 -23.759 1.00 94.38 118 SER A CA 1
ATOM 955 C C . SER A 1 118 ? 3.793 8.104 -23.219 1.00 94.38 118 SER A C 1
ATOM 957 O O . SER A 1 118 ? 4.416 7.361 -23.978 1.00 94.38 118 SER A O 1
ATOM 959 N N . VAL A 1 119 ? 3.565 7.814 -21.938 1.00 93.44 119 VAL A N 1
ATOM 960 C CA . VAL A 1 119 ? 3.924 6.544 -21.286 1.00 93.44 119 VAL A CA 1
ATOM 961 C C . VAL A 1 119 ? 2.770 6.115 -20.400 1.00 93.44 119 VAL A C 1
ATOM 963 O O . VAL A 1 119 ? 2.223 6.937 -19.667 1.00 93.44 119 VAL A O 1
ATOM 966 N N . ASP A 1 120 ? 2.440 4.828 -20.444 1.00 95.81 120 ASP A N 1
ATOM 967 C CA . ASP A 1 120 ? 1.513 4.196 -19.513 1.00 95.81 120 ASP A CA 1
ATOM 968 C C . ASP A 1 120 ? 2.129 2.898 -18.983 1.00 95.81 120 ASP A C 1
ATOM 970 O O . ASP A 1 120 ? 2.105 1.865 -19.648 1.00 95.81 120 ASP A O 1
ATOM 974 N N . TRP A 1 121 ? 2.670 2.946 -17.766 1.00 97.06 121 TRP A N 1
ATOM 975 C CA . TRP A 1 121 ? 3.299 1.787 -17.127 1.00 97.06 121 TRP A CA 1
ATOM 976 C C . TRP A 1 121 ? 2.328 0.629 -16.864 1.00 97.06 121 TRP A C 1
ATOM 978 O O . TRP A 1 121 ? 2.775 -0.498 -16.664 1.00 97.06 121 TRP A O 1
ATOM 988 N N . ARG A 1 122 ? 1.007 0.864 -16.896 1.00 97.38 122 ARG A N 1
ATOM 989 C CA . ARG A 1 122 ? 0.010 -0.213 -16.790 1.00 97.38 122 ARG A CA 1
ATOM 990 C C . ARG A 1 122 ? 0.041 -1.098 -18.031 1.00 97.38 122 ARG A C 1
ATOM 992 O O . ARG A 1 122 ? -0.006 -2.316 -17.907 1.00 97.38 122 ARG A O 1
ATOM 999 N N . SER A 1 123 ? 0.171 -0.485 -19.208 1.00 96.31 123 SER A N 1
ATOM 1000 C CA . SER A 1 123 ? 0.297 -1.192 -20.489 1.00 96.31 123 SER A CA 1
ATOM 1001 C C . SER A 1 123 ? 1.580 -2.021 -20.562 1.00 96.31 123 SER A C 1
ATOM 1003 O O . SER A 1 123 ? 1.604 -3.054 -21.221 1.00 96.31 123 SER A O 1
ATOM 1005 N N . GLU A 1 124 ? 2.611 -1.608 -19.824 1.00 94.44 124 GLU A N 1
ATOM 1006 C CA . GLU A 1 124 ? 3.883 -2.327 -19.677 1.00 94.44 124 GLU A CA 1
ATOM 1007 C C . GLU A 1 124 ? 3.853 -3.385 -18.553 1.00 94.44 124 GLU A C 1
ATOM 1009 O O . GLU A 1 124 ? 4.865 -4.014 -18.245 1.00 94.44 124 GLU A O 1
ATOM 1014 N N . GLY A 1 125 ? 2.707 -3.572 -17.886 1.00 96.06 125 GLY A N 1
ATOM 1015 C CA . GLY A 1 125 ? 2.560 -4.520 -16.782 1.00 96.06 125 GLY A CA 1
ATOM 1016 C C . GLY A 1 125 ? 3.371 -4.161 -15.533 1.00 96.06 125 GLY A C 1
ATOM 1017 O O . GLY A 1 125 ? 3.650 -5.048 -14.735 1.00 96.06 125 GLY A O 1
ATOM 1018 N N . ALA A 1 126 ? 3.758 -2.891 -15.365 1.00 97.44 126 ALA A N 1
ATOM 1019 C CA . ALA A 1 126 ? 4.577 -2.371 -14.262 1.00 97.44 126 ALA A CA 1
ATOM 1020 C C . ALA A 1 126 ? 3.768 -1.641 -13.181 1.00 97.44 126 ALA A C 1
ATOM 1022 O O . ALA A 1 126 ? 4.297 -0.802 -12.456 1.00 97.44 126 ALA A O 1
ATOM 1023 N N . VAL A 1 127 ? 2.473 -1.942 -13.075 1.00 98.12 127 VAL A N 1
ATOM 1024 C CA . VAL A 1 127 ? 1.573 -1.358 -12.075 1.00 98.12 127 VAL A CA 1
ATOM 1025 C C . VAL A 1 127 ? 0.670 -2.459 -11.528 1.00 98.12 127 VAL A C 1
ATOM 1027 O O . VAL A 1 127 ? 0.015 -3.163 -12.297 1.00 98.12 127 VAL A O 1
ATOM 1030 N N . THR A 1 128 ? 0.645 -2.613 -10.205 1.00 97.06 128 THR A N 1
ATOM 1031 C CA . THR A 1 128 ? -0.228 -3.564 -9.504 1.00 97.06 128 THR A CA 1
ATOM 1032 C C . THR A 1 128 ? -1.693 -3.107 -9.516 1.00 97.06 128 THR A C 1
ATOM 1034 O O . THR A 1 128 ? -2.036 -2.010 -9.965 1.00 97.06 128 THR A O 1
ATOM 1037 N N . SER A 1 129 ? -2.600 -3.962 -9.038 1.00 96.62 129 SER A N 1
ATOM 1038 C CA . SER A 1 129 ? -4.001 -3.580 -8.842 1.00 96.62 129 SER A CA 1
ATOM 1039 C C . SER A 1 129 ? -4.137 -2.435 -7.834 1.00 96.62 129 SER A C 1
ATOM 1041 O O . SER A 1 129 ? -3.404 -2.368 -6.849 1.00 96.62 129 SER A O 1
ATOM 1043 N N . VAL A 1 130 ? -5.138 -1.575 -8.033 1.00 96.88 130 VAL A N 1
ATOM 1044 C CA . VAL A 1 130 ? -5.418 -0.444 -7.136 1.00 96.88 130 VAL A CA 1
ATOM 1045 C C . VAL A 1 130 ? -5.705 -0.931 -5.709 1.00 96.88 130 VAL A C 1
ATOM 1047 O O . VAL A 1 130 ? -6.583 -1.767 -5.500 1.00 96.88 130 VAL A O 1
ATOM 1050 N N . LYS A 1 131 ? -4.989 -0.367 -4.728 1.00 95.00 131 LYS A N 1
ATOM 1051 C CA . LYS A 1 131 ? -5.150 -0.651 -3.292 1.00 95.00 131 LYS A CA 1
ATOM 1052 C C . LYS A 1 131 ? -6.010 0.403 -2.579 1.00 95.00 131 LYS A C 1
ATOM 1054 O O . LYS A 1 131 ? -6.297 1.466 -3.126 1.00 95.00 131 LYS A O 1
ATOM 1059 N N . ASN A 1 132 ? -6.409 0.119 -1.336 1.00 94.31 132 ASN A N 1
ATOM 1060 C CA . ASN A 1 132 ? -7.253 0.992 -0.517 1.00 94.31 132 ASN A CA 1
ATOM 1061 C C . ASN A 1 132 ? -6.622 1.232 0.867 1.00 94.31 132 ASN A C 1
ATOM 1063 O O . ASN A 1 132 ? -6.516 0.310 1.669 1.00 94.31 132 ASN A O 1
ATOM 1067 N N . GLN A 1 133 ? -6.242 2.481 1.151 1.00 92.19 133 GLN A N 1
ATOM 1068 C CA . GLN A 1 133 ? -5.624 2.899 2.423 1.00 92.19 133 GLN A CA 1
ATOM 1069 C C . GLN A 1 133 ? -6.614 3.030 3.600 1.00 92.19 133 GLN A C 1
ATOM 1071 O O . GLN A 1 133 ? -6.235 3.405 4.711 1.00 92.19 133 GLN A O 1
ATOM 1076 N N . GLU A 1 134 ? -7.906 2.805 3.356 1.00 93.69 134 GLU A N 1
ATOM 1077 C CA . GLU A 1 134 ? -8.975 3.014 4.331 1.00 93.69 134 GLU A CA 1
ATOM 1078 C C . GLU A 1 134 ? -8.865 4.384 5.033 1.00 93.69 134 GLU A C 1
ATOM 1080 O O . GLU A 1 134 ? -8.675 5.408 4.379 1.00 93.69 134 GLU A O 1
ATOM 1085 N N . LYS A 1 135 ? -9.007 4.434 6.363 1.00 90.12 135 LYS A N 1
ATOM 1086 C CA . LYS A 1 135 ? -8.952 5.668 7.170 1.00 90.12 135 LYS A CA 1
ATOM 1087 C C . LYS A 1 135 ? -7.556 5.970 7.730 1.00 90.12 135 LYS A C 1
ATOM 1089 O O . LYS A 1 135 ? -7.413 6.820 8.606 1.00 90.12 135 LYS A O 1
ATOM 1094 N N . CYS A 1 136 ? -6.538 5.234 7.299 1.00 92.75 136 CYS A N 1
ATOM 1095 C CA . CYS A 1 136 ? -5.170 5.418 7.758 1.00 92.75 136 CYS A CA 1
ATOM 1096 C C . CYS A 1 136 ? -4.464 6.422 6.842 1.00 92.75 136 CYS A C 1
ATOM 1098 O O . CYS A 1 136 ? -4.444 6.236 5.624 1.00 92.75 136 CYS A O 1
ATOM 1100 N N . GLY A 1 137 ? -3.828 7.453 7.412 1.00 92.94 137 GLY A N 1
ATOM 1101 C CA . GLY A 1 137 ? -2.990 8.428 6.697 1.00 92.94 137 GLY A CA 1
ATOM 1102 C C . GLY A 1 137 ? -1.670 7.821 6.209 1.00 92.94 137 GLY A C 1
ATOM 1103 O O . GLY A 1 137 ? -0.588 8.262 6.584 1.00 92.94 137 GLY A O 1
ATOM 1104 N N . SER A 1 138 ? -1.768 6.762 5.408 1.00 95.50 138 SER A N 1
ATOM 1105 C CA . SER A 1 138 ? -0.673 5.906 4.938 1.00 95.50 138 SER A CA 1
ATOM 1106 C C . SER A 1 138 ? -0.384 6.061 3.449 1.00 95.50 138 SER A C 1
ATOM 1108 O O . SER A 1 138 ? 0.370 5.274 2.886 1.00 95.50 138 SER A O 1
ATOM 1110 N N . CYS A 1 139 ? -0.930 7.092 2.795 1.00 95.06 139 CYS A N 1
ATOM 1111 C CA . CYS A 1 139 ? -0.676 7.351 1.376 1.00 95.06 139 CYS A CA 1
ATOM 1112 C C . CYS A 1 139 ? 0.827 7.389 1.044 1.00 95.06 139 CYS A C 1
ATOM 1114 O O . CYS A 1 139 ? 1.235 6.894 -0.000 1.00 95.06 139 CYS A O 1
ATOM 1116 N N . TRP A 1 140 ? 1.661 7.889 1.961 1.00 95.06 140 TRP A N 1
ATOM 1117 C CA . TRP A 1 140 ? 3.119 7.897 1.833 1.00 95.06 140 TRP A CA 1
ATOM 1118 C C . TRP A 1 140 ? 3.716 6.490 1.652 1.00 95.06 140 TRP A C 1
ATOM 1120 O O . TRP A 1 140 ? 4.620 6.320 0.839 1.00 95.06 140 TRP A O 1
ATOM 1130 N N . ALA A 1 141 ? 3.185 5.487 2.356 1.00 96.88 141 ALA A N 1
ATOM 1131 C CA . ALA A 1 141 ? 3.628 4.100 2.267 1.00 96.88 141 ALA A CA 1
ATOM 1132 C C . ALA A 1 141 ? 3.160 3.460 0.955 1.00 96.88 141 ALA A C 1
ATOM 1134 O O . ALA A 1 141 ? 3.961 2.850 0.254 1.00 96.88 141 ALA A O 1
ATOM 1135 N N . PHE A 1 142 ? 1.896 3.672 0.564 1.00 97.94 142 PHE A N 1
ATOM 1136 C CA . PHE A 1 142 ? 1.367 3.167 -0.710 1.00 97.94 142 PHE A CA 1
ATOM 1137 C C . PHE A 1 142 ? 2.079 3.764 -1.929 1.00 97.94 142 PHE A C 1
ATOM 1139 O O . PHE A 1 142 ? 2.339 3.046 -2.890 1.00 97.94 142 PHE A O 1
ATOM 1146 N N . MET A 1 143 ? 2.421 5.056 -1.900 1.00 96.69 143 MET A N 1
ATOM 1147 C CA . MET A 1 143 ? 3.178 5.686 -2.988 1.00 96.69 143 MET A CA 1
ATOM 1148 C C . MET A 1 143 ? 4.620 5.172 -3.056 1.00 96.69 143 MET A C 1
ATOM 1150 O O . MET A 1 143 ? 5.132 4.965 -4.154 1.00 96.69 143 MET A O 1
ATOM 1154 N N . ALA A 1 144 ? 5.264 4.936 -1.906 1.00 97.25 144 ALA A N 1
ATOM 1155 C CA . ALA A 1 144 ? 6.590 4.325 -1.869 1.00 97.25 144 ALA A CA 1
ATOM 1156 C C . ALA A 1 144 ? 6.557 2.899 -2.439 1.00 97.25 144 ALA A C 1
ATOM 1158 O O . ALA A 1 144 ? 7.305 2.591 -3.363 1.00 97.25 144 ALA A O 1
ATOM 1159 N N . VAL A 1 145 ? 5.638 2.064 -1.949 1.00 97.62 145 VAL A N 1
ATOM 1160 C CA . VAL A 1 145 ? 5.427 0.694 -2.427 1.00 97.62 145 VAL A CA 1
ATOM 1161 C C . VAL A 1 145 ? 5.160 0.662 -3.926 1.00 97.62 145 VAL A C 1
ATOM 1163 O O . VAL A 1 145 ? 5.905 0.002 -4.635 1.00 97.62 145 VAL A O 1
ATOM 1166 N N . GLY A 1 146 ? 4.191 1.426 -4.440 1.00 97.75 146 GLY A N 1
ATOM 1167 C CA . GLY A 1 146 ? 3.856 1.402 -5.868 1.00 97.75 146 GLY A CA 1
ATOM 1168 C C . GLY A 1 146 ? 5.028 1.795 -6.776 1.00 97.75 146 GLY A C 1
ATOM 1169 O O . GLY A 1 146 ? 5.209 1.219 -7.849 1.00 97.75 146 GLY A O 1
ATOM 1170 N N . ALA A 1 147 ? 5.876 2.731 -6.335 1.00 97.75 147 ALA A N 1
ATOM 1171 C CA . ALA A 1 147 ? 7.099 3.073 -7.058 1.00 97.75 147 ALA A CA 1
ATOM 1172 C C . ALA A 1 147 ? 8.125 1.923 -7.048 1.00 97.75 147 ALA A C 1
ATOM 1174 O O . ALA A 1 147 ? 8.753 1.657 -8.075 1.00 97.75 147 ALA A O 1
ATOM 1175 N N . VAL A 1 148 ? 8.282 1.234 -5.910 1.00 96.25 148 VAL A N 1
ATOM 1176 C CA . VAL A 1 148 ? 9.192 0.084 -5.764 1.00 96.25 148 VAL A CA 1
ATOM 1177 C C . VAL A 1 148 ? 8.694 -1.132 -6.553 1.00 96.25 148 VAL A C 1
ATOM 1179 O O . VAL A 1 148 ? 9.487 -1.774 -7.235 1.00 96.25 148 VAL A O 1
ATOM 1182 N N . GLU A 1 149 ? 7.391 -1.409 -6.543 1.00 97.56 149 GLU A N 1
ATOM 1183 C CA . GLU A 1 149 ? 6.755 -2.446 -7.368 1.00 97.56 149 GLU A CA 1
ATOM 1184 C C . GLU A 1 149 ? 7.032 -2.201 -8.861 1.00 97.56 149 GLU A C 1
ATOM 1186 O O . GLU A 1 149 ? 7.483 -3.101 -9.576 1.00 97.56 149 GLU A O 1
ATOM 1191 N N . GLY A 1 150 ? 6.826 -0.962 -9.324 1.00 97.00 150 GLY A N 1
ATOM 1192 C CA . GLY A 1 150 ? 7.044 -0.586 -10.719 1.00 97.00 150 GLY A CA 1
ATOM 1193 C C . GLY A 1 150 ? 8.502 -0.722 -11.155 1.00 97.00 150 GLY A C 1
ATOM 1194 O O . GLY A 1 150 ? 8.782 -1.349 -12.177 1.00 97.00 150 GLY A O 1
ATOM 1195 N N . ILE A 1 151 ? 9.456 -0.202 -10.371 1.00 96.00 151 ILE A N 1
ATOM 1196 C CA . ILE A 1 151 ? 10.881 -0.352 -10.709 1.00 96.00 151 ILE A CA 1
ATOM 1197 C C . ILE A 1 151 ? 11.345 -1.810 -10.607 1.00 96.00 151 ILE A C 1
ATOM 1199 O O . ILE A 1 151 ? 12.161 -2.234 -11.424 1.00 96.00 151 ILE A O 1
ATOM 1203 N N . ASN A 1 152 ? 10.795 -2.603 -9.679 1.00 90.31 152 ASN A N 1
ATOM 1204 C CA . ASN A 1 152 ? 11.080 -4.033 -9.597 1.00 90.31 152 ASN A CA 1
ATOM 1205 C C . ASN A 1 152 ? 10.667 -4.745 -10.888 1.00 90.31 152 ASN A C 1
ATOM 1207 O O . ASN A 1 152 ? 11.481 -5.471 -11.458 1.00 90.31 152 ASN A O 1
ATOM 1211 N N . LYS A 1 153 ? 9.462 -4.475 -11.407 1.00 95.56 153 LYS A N 1
ATOM 1212 C CA . LYS A 1 153 ? 9.028 -5.009 -12.704 1.00 95.56 153 LYS A CA 1
ATOM 1213 C C . LYS A 1 153 ? 9.938 -4.552 -13.843 1.00 95.56 153 LYS A C 1
ATOM 1215 O O . LYS A 1 153 ? 10.354 -5.382 -14.641 1.00 95.56 153 LYS A O 1
ATOM 1220 N N . ILE A 1 154 ? 10.300 -3.271 -13.900 1.00 93.88 154 ILE A N 1
ATOM 1221 C CA . ILE A 1 154 ? 11.167 -2.733 -14.963 1.00 93.88 154 ILE A CA 1
ATOM 1222 C C . ILE A 1 154 ? 12.546 -3.412 -14.977 1.00 93.88 154 ILE A C 1
ATOM 1224 O O . ILE A 1 154 ? 13.094 -3.668 -16.046 1.00 93.88 154 ILE A O 1
ATOM 1228 N N . VAL A 1 155 ? 13.123 -3.690 -13.806 1.00 91.31 155 VAL A N 1
ATOM 1229 C CA . VAL A 1 155 ? 14.490 -4.227 -13.692 1.00 91.31 155 VAL A CA 1
ATOM 1230 C C . VAL A 1 155 ? 14.530 -5.755 -13.757 1.00 91.31 155 VAL A C 1
ATOM 1232 O O . VAL A 1 155 ? 15.479 -6.317 -14.300 1.00 91.31 155 VAL A O 1
ATOM 1235 N N . THR A 1 156 ? 13.535 -6.433 -13.187 1.00 87.06 156 THR A N 1
ATOM 1236 C CA . THR A 1 156 ? 13.562 -7.893 -12.974 1.00 87.06 156 THR A CA 1
ATOM 1237 C C . THR A 1 156 ? 12.553 -8.663 -13.821 1.00 87.06 156 THR A C 1
ATOM 1239 O O . THR A 1 156 ? 12.555 -9.889 -13.796 1.00 87.06 156 THR A O 1
ATOM 1242 N N . ASP A 1 157 ? 11.675 -7.959 -14.539 1.00 89.94 157 ASP A N 1
ATOM 1243 C CA . ASP A 1 157 ? 10.494 -8.500 -15.220 1.00 89.94 157 ASP A CA 1
ATOM 1244 C C . ASP A 1 157 ? 9.458 -9.169 -14.284 1.00 89.94 157 ASP A C 1
ATOM 1246 O O . ASP A 1 157 ? 8.462 -9.741 -14.733 1.00 89.94 157 ASP A O 1
ATOM 1250 N N . ASN A 1 158 ? 9.618 -9.029 -12.964 1.00 84.50 158 ASN A N 1
ATOM 1251 C CA . ASN A 1 158 ? 8.717 -9.591 -11.962 1.00 84.50 158 ASN A CA 1
ATOM 1252 C C . ASN A 1 158 ? 7.855 -8.496 -11.313 1.00 84.50 158 ASN A C 1
ATOM 1254 O O . ASN A 1 158 ? 8.375 -7.603 -10.642 1.00 84.50 158 ASN A O 1
ATOM 1258 N N . LEU A 1 159 ? 6.534 -8.549 -11.502 1.00 93.81 159 LEU A N 1
ATOM 1259 C CA . LEU A 1 159 ? 5.606 -7.662 -10.799 1.00 93.81 159 LEU A CA 1
ATOM 1260 C C . LEU A 1 159 ? 5.109 -8.387 -9.548 1.00 93.81 159 LEU A C 1
ATOM 1262 O O . LEU A 1 159 ? 4.397 -9.382 -9.650 1.00 93.81 159 LEU A O 1
ATOM 1266 N N . VAL A 1 160 ? 5.468 -7.864 -8.381 1.00 86.06 160 VAL A N 1
ATOM 1267 C CA . VAL A 1 160 ? 5.085 -8.408 -7.074 1.00 86.06 160 VAL A CA 1
ATOM 1268 C C . VAL A 1 160 ? 4.347 -7.324 -6.314 1.00 86.06 160 VAL A C 1
ATOM 1270 O O . VAL A 1 160 ? 4.721 -6.158 -6.421 1.00 86.06 160 VAL A O 1
ATOM 1273 N N . SER A 1 161 ? 3.310 -7.691 -5.561 1.00 93.31 161 SER A N 1
ATOM 1274 C CA . SER A 1 161 ? 2.647 -6.734 -4.684 1.00 93.31 161 SER A CA 1
ATOM 1275 C C . SER A 1 161 ? 3.339 -6.665 -3.327 1.00 93.31 161 SER A C 1
ATOM 1277 O O . SER A 1 161 ? 3.507 -7.692 -2.675 1.00 93.31 161 SER A O 1
ATOM 1279 N N . LEU A 1 162 ? 3.740 -5.467 -2.906 1.00 93.75 162 LEU A N 1
ATOM 1280 C CA . LEU A 1 162 ? 4.554 -5.241 -1.711 1.00 93.75 162 LEU A CA 1
ATOM 1281 C C . LEU A 1 162 ? 3.725 -4.656 -0.558 1.00 93.75 162 LEU A C 1
ATOM 1283 O O . LEU A 1 162 ? 2.636 -4.094 -0.753 1.00 93.75 162 LEU A O 1
ATOM 1287 N N . SER A 1 163 ? 4.244 -4.813 0.658 1.00 95.31 163 SER A N 1
ATOM 1288 C CA . SER A 1 163 ? 3.550 -4.464 1.892 1.00 95.31 163 SER A CA 1
ATOM 1289 C C . SER A 1 163 ? 3.688 -2.987 2.245 1.00 95.31 163 SER A C 1
ATOM 1291 O O . SER A 1 163 ? 4.712 -2.518 2.738 1.00 95.31 163 SER A O 1
ATOM 1293 N N . ALA A 1 164 ? 2.594 -2.238 2.111 1.00 97.81 164 ALA A N 1
ATOM 1294 C CA . ALA A 1 164 ? 2.519 -0.910 2.721 1.00 97.81 164 ALA A CA 1
ATOM 1295 C C . ALA A 1 164 ? 2.479 -0.988 4.260 1.00 97.81 164 ALA A C 1
ATOM 1297 O O . ALA A 1 164 ? 2.802 -0.008 4.931 1.00 97.81 164 ALA A O 1
ATOM 1298 N N . GLN A 1 165 ? 2.075 -2.131 4.823 1.00 97.38 165 GLN A N 1
ATOM 1299 C CA . GLN A 1 165 ? 1.935 -2.326 6.263 1.00 97.38 165 GLN A CA 1
ATOM 1300 C C . GLN A 1 165 ? 3.287 -2.415 6.967 1.00 97.38 165 GLN A C 1
ATOM 1302 O O . GLN A 1 165 ? 3.449 -1.790 8.013 1.00 97.38 165 GLN A O 1
ATOM 1307 N N . GLU A 1 166 ? 4.268 -3.092 6.367 1.00 94.75 166 GLU A N 1
ATOM 1308 C CA . GLU A 1 166 ? 5.626 -3.144 6.910 1.00 94.75 166 GLU A CA 1
ATOM 1309 C C . GLU A 1 166 ? 6.195 -1.730 7.075 1.00 94.75 166 GLU A C 1
ATOM 1311 O O . GLU A 1 166 ? 6.695 -1.387 8.140 1.00 94.75 166 GLU A O 1
ATOM 1316 N N . LEU A 1 167 ? 6.019 -0.851 6.081 1.00 97.00 167 LEU A N 1
ATOM 1317 C CA . LEU A 1 167 ? 6.427 0.551 6.211 1.00 97.00 167 LEU A CA 1
ATOM 1318 C C . LEU A 1 167 ? 5.713 1.248 7.375 1.00 97.00 167 LEU A C 1
ATOM 1320 O O . LEU A 1 167 ? 6.347 1.949 8.158 1.00 97.00 167 LEU A O 1
ATOM 1324 N N . ILE A 1 168 ? 4.399 1.068 7.514 1.00 97.25 168 ILE A N 1
ATOM 1325 C CA . ILE A 1 168 ? 3.610 1.710 8.578 1.00 97.25 168 ILE A CA 1
ATOM 1326 C C . ILE A 1 168 ? 4.096 1.290 9.972 1.00 97.25 168 ILE A C 1
ATOM 1328 O O . ILE A 1 168 ? 4.134 2.127 10.887 1.00 97.25 168 ILE A O 1
ATOM 1332 N N . ASP A 1 169 ? 4.469 0.022 10.121 1.00 95.88 169 ASP A N 1
ATOM 1333 C CA . ASP A 1 169 ? 4.823 -0.582 11.402 1.00 95.88 169 ASP A CA 1
ATOM 1334 C C . ASP A 1 169 ? 6.312 -0.400 11.733 1.00 95.88 169 ASP A C 1
ATOM 1336 O O . ASP A 1 169 ? 6.644 -0.053 12.871 1.00 95.88 169 ASP A O 1
ATOM 1340 N N . CYS A 1 170 ? 7.192 -0.546 10.739 1.00 93.50 170 CYS A N 1
ATOM 1341 C CA . CYS A 1 170 ? 8.644 -0.663 10.895 1.00 93.50 170 CYS A CA 1
ATOM 1342 C C . CYS A 1 170 ? 9.441 0.603 10.545 1.00 93.50 170 CYS A C 1
ATOM 1344 O O . CYS A 1 170 ? 10.502 0.825 11.138 1.00 93.50 170 CYS A O 1
ATOM 1346 N N . ASP A 1 171 ? 8.948 1.475 9.655 1.00 94.81 171 ASP A N 1
ATOM 1347 C CA . ASP A 1 171 ? 9.604 2.760 9.382 1.00 94.81 171 ASP A CA 1
ATOM 1348 C C . ASP A 1 171 ? 9.338 3.742 10.533 1.00 94.81 171 ASP A C 1
ATOM 1350 O O . ASP A 1 171 ? 8.365 4.503 10.562 1.00 94.81 171 ASP A O 1
ATOM 1354 N N . ASN A 1 172 ? 10.241 3.711 11.511 1.00 92.00 172 ASN A N 1
ATOM 1355 C CA . ASN A 1 172 ? 10.188 4.551 12.702 1.00 92.00 172 ASN A CA 1
ATOM 1356 C C . ASN A 1 172 ? 10.587 6.013 12.448 1.00 92.00 172 ASN A C 1
ATOM 1358 O O . ASN A 1 172 ? 10.396 6.845 13.335 1.00 92.00 172 ASN A O 1
ATOM 1362 N N . GLU A 1 173 ? 11.112 6.359 11.266 1.00 91.56 173 GLU A N 1
ATOM 1363 C CA . GLU A 1 173 ? 11.334 7.761 10.893 1.00 91.56 173 GLU A CA 1
ATOM 1364 C C . GLU A 1 173 ? 10.050 8.448 10.397 1.00 91.56 173 GLU A C 1
ATOM 1366 O O . GLU A 1 173 ? 9.992 9.687 10.327 1.00 91.56 173 GLU A O 1
ATOM 1371 N N . ASN A 1 174 ? 9.029 7.651 10.068 1.00 93.25 174 ASN A N 1
ATOM 1372 C CA . ASN A 1 174 ? 7.675 8.073 9.737 1.00 93.25 174 ASN A CA 1
ATOM 1373 C C . ASN A 1 174 ? 6.686 7.801 10.881 1.00 93.25 174 ASN A C 1
ATOM 1375 O O . ASN A 1 174 ? 6.980 7.140 11.874 1.00 93.25 174 ASN A O 1
ATOM 1379 N N . ASN A 1 175 ? 5.471 8.346 10.759 1.00 94.50 175 ASN A N 1
ATOM 1380 C CA . ASN A 1 175 ? 4.489 8.352 11.846 1.00 94.50 175 ASN A CA 1
ATOM 1381 C C . ASN A 1 175 ? 3.303 7.404 11.593 1.00 94.50 175 ASN A C 1
ATOM 1383 O O . ASN A 1 175 ? 2.193 7.655 12.076 1.00 94.50 175 ASN A O 1
ATOM 1387 N N . GLY A 1 176 ? 3.512 6.318 10.840 1.00 93.88 176 GLY A N 1
ATOM 1388 C CA . GLY A 1 176 ? 2.468 5.341 10.514 1.00 93.88 176 GLY A CA 1
ATOM 1389 C C . GLY A 1 176 ? 1.239 6.002 9.877 1.00 93.88 176 GLY A C 1
ATOM 1390 O O . GLY A 1 176 ? 1.352 6.758 8.912 1.00 93.88 176 GLY A O 1
ATOM 1391 N N . CYS A 1 177 ? 0.057 5.785 10.464 1.00 94.38 177 CYS A N 1
ATOM 1392 C CA . CYS A 1 177 ? -1.201 6.387 10.000 1.00 94.38 177 CYS A CA 1
ATOM 1393 C C . CYS A 1 177 ? -1.338 7.899 10.239 1.00 94.38 177 CYS A C 1
ATOM 1395 O O . CYS A 1 177 ? -2.336 8.477 9.815 1.00 94.38 177 CYS A O 1
ATOM 1397 N N . LYS A 1 178 ? -0.391 8.550 10.926 1.00 91.56 178 LYS A N 1
ATOM 1398 C CA . LYS A 1 178 ? -0.400 10.014 11.109 1.00 91.56 178 LYS A CA 1
ATOM 1399 C C . LYS A 1 178 ? 0.281 10.761 9.954 1.00 91.56 178 LYS A C 1
ATOM 1401 O O . LYS A 1 178 ? 0.373 11.985 10.007 1.00 91.56 178 LYS A O 1
ATOM 1406 N N . GLY A 1 179 ? 0.760 10.041 8.940 1.00 90.12 179 GLY A N 1
ATOM 1407 C CA . GLY A 1 179 ? 1.497 10.595 7.809 1.00 90.12 179 GLY A CA 1
ATOM 1408 C C . GLY A 1 179 ? 2.991 10.277 7.854 1.00 90.12 179 GLY A C 1
ATOM 1409 O O . GLY A 1 179 ? 3.539 9.805 8.854 1.00 90.12 179 GLY A O 1
ATOM 1410 N N . GLY A 1 180 ? 3.658 10.551 6.740 1.00 89.44 180 GLY A N 1
ATOM 1411 C CA . GLY A 1 180 ? 5.056 10.214 6.524 1.00 89.44 180 GLY A CA 1
ATOM 1412 C C . GLY A 1 180 ? 5.562 10.761 5.196 1.00 89.44 180 GLY A C 1
ATOM 1413 O O . GLY A 1 180 ? 4.800 11.318 4.405 1.00 89.44 180 GLY A O 1
ATOM 1414 N N . GLN A 1 181 ? 6.860 10.606 4.962 1.00 89.62 181 GLN A N 1
ATOM 1415 C CA . GLN A 1 181 ? 7.543 11.092 3.774 1.00 89.62 181 GLN A CA 1
ATOM 1416 C C . GLN A 1 181 ? 8.038 9.919 2.926 1.00 89.62 181 GLN A C 1
ATOM 1418 O O . GLN A 1 181 ? 8.732 9.032 3.411 1.00 89.62 181 GLN A O 1
ATOM 1423 N N . ILE A 1 182 ? 7.737 9.948 1.627 1.00 92.06 182 ILE A N 1
ATOM 1424 C CA . ILE A 1 182 ? 8.060 8.853 0.697 1.00 92.06 182 ILE A CA 1
ATOM 1425 C C . ILE A 1 182 ? 9.574 8.566 0.658 1.00 92.06 182 ILE A C 1
ATOM 1427 O O . ILE A 1 182 ? 9.986 7.411 0.630 1.00 92.06 182 ILE A O 1
ATOM 1431 N N . TRP A 1 183 ? 10.427 9.596 0.707 1.00 88.38 183 TRP A N 1
ATOM 1432 C CA . TRP A 1 183 ? 11.882 9.395 0.660 1.00 88.38 183 TRP A CA 1
ATOM 1433 C C . TRP A 1 183 ? 12.433 8.671 1.899 1.00 88.38 183 TRP A C 1
ATOM 1435 O O . TRP A 1 183 ? 13.396 7.916 1.776 1.00 88.38 183 TRP A O 1
ATOM 1445 N N . LYS A 1 184 ? 11.816 8.858 3.075 1.00 91.38 184 LYS A N 1
ATOM 1446 C CA . LYS A 1 184 ? 12.173 8.119 4.295 1.00 91.38 184 LYS A CA 1
ATOM 1447 C C . LYS A 1 184 ? 11.822 6.648 4.155 1.00 91.38 184 LYS A C 1
ATOM 1449 O O . LYS A 1 184 ? 12.662 5.806 4.445 1.00 91.38 184 LYS A O 1
ATOM 1454 N N . ALA A 1 185 ? 10.655 6.360 3.582 1.00 94.81 185 ALA A N 1
ATOM 1455 C CA . ALA A 1 185 ? 10.265 4.997 3.250 1.00 94.81 185 ALA A CA 1
ATOM 1456 C C . ALA A 1 185 ? 11.274 4.335 2.297 1.00 94.81 185 ALA A C 1
ATOM 1458 O O . ALA A 1 185 ? 11.692 3.208 2.532 1.00 94.81 185 ALA A O 1
ATOM 1459 N N . PHE A 1 186 ? 11.748 5.040 1.262 1.00 93.38 186 PHE A N 1
ATOM 1460 C CA . PHE A 1 186 ? 12.801 4.506 0.388 1.00 93.38 186 PHE A CA 1
ATOM 1461 C C . PHE A 1 186 ? 14.114 4.230 1.133 1.00 93.38 186 PHE A C 1
ATOM 1463 O O . PHE A 1 186 ? 14.747 3.199 0.895 1.00 93.38 186 PHE A O 1
ATOM 1470 N N . ASN A 1 187 ? 14.521 5.117 2.046 1.00 87.75 187 ASN A N 1
ATOM 1471 C CA . ASN A 1 187 ? 15.692 4.885 2.893 1.00 87.75 187 ASN A CA 1
ATOM 1472 C C . ASN A 1 187 ? 15.501 3.675 3.813 1.00 87.75 187 ASN A C 1
ATOM 1474 O O . ASN A 1 187 ? 16.430 2.879 3.942 1.00 87.75 187 ASN A O 1
ATOM 1478 N N . PHE A 1 188 ? 14.313 3.512 4.404 1.00 90.38 188 PHE A N 1
ATOM 1479 C CA . PHE A 1 188 ? 13.961 2.332 5.187 1.00 90.38 188 PHE A CA 1
ATOM 1480 C C . PHE A 1 188 ? 14.123 1.066 4.344 1.00 90.38 188 PHE A C 1
ATOM 1482 O O . PHE A 1 188 ? 14.936 0.230 4.708 1.00 90.38 188 PHE A O 1
ATOM 1489 N N . ILE A 1 189 ? 13.465 0.964 3.182 1.00 86.12 189 ILE A N 1
ATOM 1490 C CA . ILE A 1 189 ? 13.523 -0.229 2.310 1.00 86.12 189 ILE A CA 1
ATOM 1491 C C . ILE A 1 189 ? 14.973 -0.583 1.965 1.00 86.12 189 ILE A C 1
ATOM 1493 O O . ILE A 1 189 ? 15.389 -1.737 2.052 1.00 86.12 189 ILE A O 1
ATOM 1497 N N . LYS A 1 190 ? 15.780 0.426 1.618 1.00 80.25 190 LYS A N 1
ATOM 1498 C CA . LYS A 1 190 ? 17.201 0.238 1.318 1.00 80.25 190 LYS A CA 1
ATOM 1499 C C . LYS A 1 190 ? 17.983 -0.304 2.520 1.00 80.25 190 LYS A C 1
ATOM 1501 O O . LYS A 1 190 ? 18.800 -1.205 2.349 1.00 80.25 190 LYS A O 1
ATOM 1506 N N . ASN A 1 1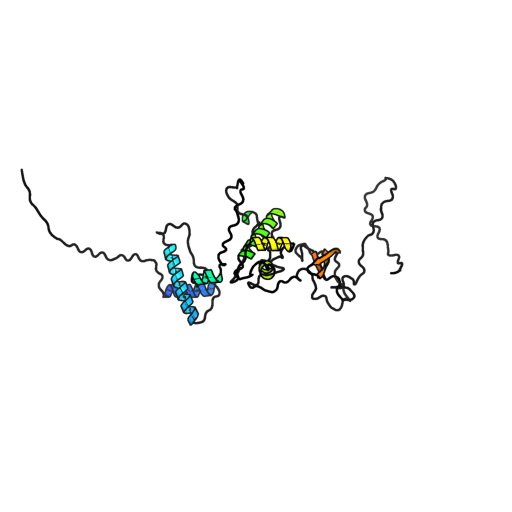91 ? 17.774 0.259 3.708 1.00 76.19 191 ASN A N 1
ATOM 1507 C CA . ASN A 1 191 ? 18.524 -0.097 4.916 1.00 76.19 191 ASN A CA 1
ATOM 1508 C C . ASN A 1 191 ? 18.031 -1.402 5.562 1.00 76.19 191 ASN A C 1
ATOM 1510 O O . ASN A 1 191 ? 18.820 -2.097 6.194 1.00 76.19 191 ASN A O 1
ATOM 1514 N N . ASN A 1 192 ? 16.755 -1.734 5.371 1.00 80.56 192 ASN A N 1
ATOM 1515 C CA . ASN A 1 192 ? 16.098 -2.962 5.813 1.00 80.56 192 ASN A CA 1
ATOM 1516 C C . ASN A 1 192 ? 16.501 -4.180 4.959 1.00 80.56 192 ASN A C 1
ATOM 1518 O O . ASN A 1 192 ? 16.239 -5.318 5.324 1.00 80.56 192 ASN A O 1
ATOM 1522 N N . GLY A 1 193 ? 17.166 -3.954 3.819 1.00 72.69 193 GLY A N 1
ATOM 1523 C CA . GLY A 1 193 ? 17.555 -5.013 2.884 1.00 72.69 193 GLY A CA 1
ATOM 1524 C C . GLY A 1 193 ? 16.428 -5.454 1.946 1.00 72.69 193 GLY A C 1
ATOM 1525 O O . GLY A 1 193 ? 16.588 -6.446 1.238 1.00 72.69 193 GLY A O 1
ATOM 1526 N N . GLY A 1 194 ? 15.319 -4.715 1.910 1.00 80.19 194 GLY A N 1
ATOM 1527 C CA . GLY A 1 194 ? 14.138 -5.035 1.124 1.00 80.19 194 GLY A CA 1
ATOM 1528 C C . GLY A 1 194 ? 12.846 -4.613 1.815 1.00 80.19 194 GLY A C 1
ATOM 1529 O O . GLY A 1 194 ? 12.849 -3.834 2.771 1.00 80.19 194 GLY A O 1
ATOM 1530 N N . ILE A 1 195 ? 11.749 -5.121 1.270 1.00 86.12 195 ILE A N 1
ATOM 1531 C CA . ILE A 1 195 ? 10.386 -4.955 1.767 1.00 86.12 195 ILE A CA 1
ATOM 1532 C C . ILE A 1 195 ? 9.610 -6.237 1.447 1.00 86.12 195 ILE A C 1
ATOM 1534 O O . ILE A 1 195 ? 9.823 -6.839 0.389 1.00 86.12 195 ILE A O 1
ATOM 1538 N N . ASP A 1 196 ? 8.741 -6.645 2.358 1.00 84.62 196 ASP A N 1
ATOM 1539 C CA . ASP A 1 196 ? 7.908 -7.834 2.273 1.00 84.62 196 ASP A CA 1
ATOM 1540 C C . ASP A 1 196 ? 6.813 -7.697 1.212 1.00 84.62 196 ASP A C 1
ATOM 1542 O O . ASP A 1 196 ? 6.430 -6.602 0.775 1.00 84.62 196 ASP A O 1
ATOM 1546 N N . THR A 1 197 ? 6.269 -8.845 0.810 1.00 86.19 197 THR A N 1
ATOM 1547 C CA . THR A 1 197 ? 5.075 -8.896 -0.031 1.00 86.19 197 THR A CA 1
ATOM 1548 C C . THR A 1 197 ? 3.823 -8.533 0.771 1.00 86.19 197 THR A C 1
ATOM 1550 O O . THR A 1 197 ? 3.771 -8.680 1.993 1.00 86.19 197 THR A O 1
ATOM 1553 N N . ASP A 1 198 ? 2.778 -8.069 0.087 1.00 84.31 198 ASP A N 1
ATOM 1554 C CA . ASP A 1 198 ? 1.477 -7.810 0.722 1.00 84.31 198 ASP A CA 1
ATOM 1555 C C . ASP A 1 198 ? 0.823 -9.100 1.252 1.00 84.31 198 ASP A C 1
ATOM 1557 O O . ASP A 1 198 ? 0.031 -9.046 2.189 1.00 84.31 198 ASP A O 1
ATOM 1561 N N . ASP A 1 199 ? 1.175 -10.262 0.695 1.00 80.19 199 ASP A N 1
ATOM 1562 C CA . ASP A 1 199 ? 0.695 -11.563 1.172 1.00 80.19 199 ASP A CA 1
ATOM 1563 C C . ASP A 1 199 ? 1.364 -11.962 2.499 1.00 80.19 199 ASP A C 1
ATOM 1565 O O . ASP A 1 199 ? 0.695 -12.462 3.410 1.00 80.19 199 ASP A O 1
ATOM 1569 N N . ASP A 1 200 ? 2.665 -11.694 2.641 1.00 74.62 200 ASP A N 1
ATOM 1570 C CA . ASP A 1 200 ? 3.436 -12.018 3.847 1.00 74.62 200 ASP A CA 1
ATOM 1571 C C . ASP A 1 200 ? 3.175 -11.028 4.991 1.00 74.62 200 ASP A C 1
ATOM 1573 O O . ASP A 1 200 ? 3.100 -11.419 6.164 1.00 74.62 200 ASP A O 1
ATOM 1577 N N . TYR A 1 201 ? 2.952 -9.752 4.654 1.00 82.94 201 TYR A N 1
ATOM 1578 C CA . TYR A 1 201 ? 2.647 -8.696 5.618 1.00 82.94 201 TYR A CA 1
ATOM 1579 C C . TYR A 1 201 ? 1.393 -7.901 5.204 1.00 82.94 201 TYR A C 1
ATOM 1581 O O . TYR A 1 201 ? 1.492 -6.752 4.762 1.00 82.94 201 TYR A O 1
ATOM 1589 N N . PRO A 1 202 ? 0.183 -8.466 5.396 1.00 89.50 202 PRO A N 1
ATOM 1590 C CA . PRO A 1 202 ? -1.044 -7.876 4.871 1.00 89.50 202 PRO A CA 1
ATOM 1591 C C . PRO A 1 202 ? -1.463 -6.583 5.554 1.00 89.50 202 PRO A C 1
ATOM 1593 O O . PRO A 1 202 ? -1.413 -6.462 6.781 1.00 89.50 202 PRO A O 1
ATOM 1596 N N . TYR A 1 203 ? -2.021 -5.673 4.759 1.00 96.19 203 TYR A N 1
ATOM 1597 C CA . TYR A 1 203 ? -2.555 -4.395 5.216 1.00 96.19 203 TYR A CA 1
ATOM 1598 C C . TYR A 1 203 ? -3.629 -4.510 6.312 1.00 96.19 203 TYR A C 1
ATOM 1600 O O . TYR A 1 203 ? -4.580 -5.290 6.207 1.00 96.19 203 TYR A O 1
ATOM 1608 N N . LYS A 1 204 ? -3.482 -3.706 7.374 1.00 95.44 204 LYS A N 1
ATOM 1609 C CA . LYS A 1 204 ? -4.381 -3.640 8.543 1.00 95.44 204 LYS A CA 1
ATOM 1610 C C . LYS A 1 204 ? -4.994 -2.263 8.778 1.00 95.44 204 LYS A C 1
ATOM 1612 O O . LYS A 1 204 ? -5.866 -2.144 9.632 1.00 95.44 204 LYS A O 1
ATOM 1617 N N . ALA A 1 205 ? -4.583 -1.243 8.022 1.00 95.12 205 ALA A N 1
ATOM 1618 C CA . ALA A 1 205 ? -5.077 0.131 8.155 1.00 95.12 205 ALA A CA 1
ATOM 1619 C C . ALA A 1 205 ? -4.884 0.755 9.553 1.00 95.12 205 ALA A C 1
ATOM 1621 O O . ALA A 1 205 ? -5.623 1.653 9.959 1.00 95.12 205 ALA A O 1
ATOM 1622 N N . GLU A 1 206 ? -3.877 0.305 10.295 1.00 95.25 206 GLU A N 1
ATOM 1623 C CA . GLU A 1 206 ? -3.486 0.849 11.594 1.00 95.25 206 GLU A CA 1
ATOM 1624 C C . GLU A 1 206 ? -2.012 0.531 11.856 1.00 95.25 206 GLU A C 1
ATOM 1626 O O . GLU A 1 206 ? -1.506 -0.456 11.330 1.00 95.25 206 GLU A O 1
ATOM 1631 N N . LYS A 1 207 ? -1.323 1.348 12.664 1.00 93.62 207 LYS A N 1
ATOM 1632 C CA . LYS A 1 207 ? 0.046 1.027 13.089 1.00 93.62 207 LYS A CA 1
ATOM 1633 C C . LYS A 1 207 ? 0.017 -0.058 14.166 1.00 93.62 207 LYS A C 1
ATOM 1635 O O . LYS A 1 207 ? -0.647 0.109 15.192 1.00 93.62 207 LYS A O 1
ATOM 1640 N N . LYS A 1 208 ? 0.756 -1.136 13.936 1.00 91.81 208 LYS A N 1
ATOM 1641 C CA . LYS A 1 208 ? 1.040 -2.231 14.863 1.00 91.81 208 LYS A CA 1
ATOM 1642 C C . LYS A 1 208 ? 2.510 -2.211 15.280 1.00 91.81 208 LYS A C 1
ATOM 1644 O O . LYS A 1 208 ? 3.277 -1.317 14.925 1.00 91.81 208 LYS A O 1
ATOM 1649 N N . GLU A 1 209 ? 2.864 -3.163 16.132 1.00 89.62 209 GLU A N 1
ATOM 1650 C CA . GLU A 1 209 ? 4.259 -3.456 16.436 1.00 89.62 209 GLU A CA 1
ATOM 1651 C C . GLU A 1 209 ? 4.927 -4.037 15.187 1.00 89.62 209 GLU A C 1
ATOM 1653 O O . GLU A 1 209 ? 4.340 -4.892 14.525 1.00 89.62 209 GLU A O 1
ATOM 1658 N N . CYS A 1 210 ? 6.126 -3.549 14.860 1.00 87.88 210 CYS A N 1
ATOM 1659 C CA . CYS A 1 210 ? 6.891 -4.055 13.727 1.00 87.88 210 CYS A CA 1
ATOM 1660 C C . CYS A 1 210 ? 7.211 -5.537 13.932 1.00 87.88 210 CYS A C 1
ATOM 1662 O O . CYS A 1 210 ? 7.945 -5.903 14.852 1.00 87.88 210 CYS A O 1
ATOM 1664 N N . ASP A 1 211 ? 6.666 -6.378 13.062 1.00 79.00 211 ASP A N 1
ATOM 1665 C CA . ASP A 1 211 ? 6.912 -7.810 13.073 1.00 79.00 211 ASP A CA 1
ATOM 1666 C C . ASP A 1 211 ? 8.263 -8.163 12.429 1.00 79.00 211 ASP A C 1
ATOM 1668 O O . ASP A 1 211 ? 8.340 -8.595 11.283 1.00 79.00 211 ASP A O 1
ATOM 1672 N N . VAL A 1 212 ? 9.345 -7.958 13.186 1.00 66.94 212 VAL A N 1
ATOM 1673 C CA . VAL A 1 212 ? 10.735 -8.238 12.766 1.00 66.94 212 VAL A CA 1
ATOM 1674 C C . VAL A 1 212 ? 11.068 -9.732 12.653 1.00 66.94 212 VAL A C 1
ATOM 1676 O O . VAL A 1 212 ? 12.153 -10.096 12.203 1.00 66.94 212 VAL A O 1
ATOM 1679 N N . ASP A 1 213 ? 10.162 -10.605 13.097 1.00 60.12 213 ASP A N 1
ATOM 1680 C CA . ASP A 1 213 ? 10.382 -12.048 13.178 1.00 60.12 213 ASP A CA 1
ATOM 1681 C C . ASP A 1 213 ? 9.802 -12.803 11.966 1.00 60.12 213 ASP A C 1
ATOM 1683 O O . ASP A 1 213 ? 10.024 -14.014 11.818 1.00 60.12 213 ASP A O 1
ATOM 1687 N N . LYS A 1 214 ? 9.065 -12.115 11.085 1.00 61.97 214 LYS A N 1
ATOM 1688 C CA . LYS A 1 214 ? 8.465 -12.718 9.893 1.00 61.97 214 LYS A CA 1
ATOM 1689 C C . LYS A 1 214 ? 9.480 -12.861 8.762 1.00 61.97 214 LYS A C 1
ATOM 1691 O O . LYS A 1 214 ? 10.332 -12.019 8.526 1.00 61.97 214 LYS A O 1
ATOM 1696 N N . GLY A 1 215 ? 9.466 -14.050 8.163 1.00 67.25 215 GLY A N 1
ATOM 1697 C CA . GLY A 1 215 ? 10.516 -14.570 7.285 1.00 67.25 215 GLY A CA 1
ATOM 1698 C C . GLY A 1 215 ? 11.385 -15.644 7.951 1.00 67.25 215 GLY A C 1
ATOM 1699 O O . GLY A 1 215 ? 11.685 -16.659 7.324 1.00 67.25 215 GLY A O 1
ATOM 1700 N N . ILE A 1 216 ? 11.696 -15.529 9.255 1.00 80.44 216 ILE A N 1
ATOM 1701 C CA . ILE A 1 216 ? 12.390 -16.590 10.014 1.00 80.44 216 ILE A CA 1
ATOM 1702 C C . ILE A 1 216 ? 11.370 -17.469 10.735 1.00 80.44 216 ILE A C 1
ATOM 1704 O O . ILE A 1 216 ? 10.953 -17.225 11.866 1.00 80.44 216 ILE A O 1
ATOM 1708 N N . TYR A 1 217 ? 11.026 -18.591 10.118 1.00 83.94 217 TYR A N 1
ATOM 1709 C CA . TYR A 1 217 ? 10.088 -19.540 10.698 1.00 83.94 217 TYR A CA 1
ATOM 1710 C C . TYR A 1 217 ? 10.556 -20.073 12.062 1.00 83.94 217 TYR A C 1
ATOM 1712 O O . TYR A 1 217 ? 11.612 -20.715 12.187 1.00 83.94 217 TYR A O 1
ATOM 1720 N N . GLN A 1 218 ? 9.731 -19.843 13.092 1.00 76.62 218 GLN A N 1
ATOM 1721 C CA . GLN A 1 218 ? 10.051 -20.213 14.473 1.00 76.62 218 GLN A CA 1
ATOM 1722 C C . GLN A 1 218 ? 8.904 -20.812 15.303 1.00 76.62 218 GLN A C 1
ATOM 1724 O O . GLN A 1 218 ? 9.154 -21.277 16.419 1.00 76.62 218 GLN A O 1
ATOM 1729 N N . GLU A 1 219 ? 7.672 -20.845 14.790 1.00 68.25 219 GLU A N 1
ATOM 1730 C CA . GLU A 1 219 ? 6.502 -21.007 15.660 1.00 68.25 219 GLU A CA 1
ATOM 1731 C C . GLU A 1 219 ? 6.090 -22.460 15.945 1.00 68.25 219 GLU A C 1
ATOM 1733 O O . GLU A 1 219 ? 6.070 -22.861 17.113 1.00 68.25 219 GLU A O 1
ATOM 1738 N N . LYS A 1 220 ? 5.746 -23.297 14.950 1.00 65.44 220 LYS A N 1
ATOM 1739 C CA . LYS A 1 220 ? 5.126 -24.610 15.250 1.00 65.44 220 LYS A CA 1
ATOM 1740 C C . LYS A 1 220 ? 5.530 -25.748 14.315 1.00 65.44 220 LYS A C 1
ATOM 1742 O O . LYS A 1 220 ? 4.779 -26.182 13.453 1.00 65.44 220 LYS A O 1
ATOM 1747 N N . CYS A 1 221 ? 6.680 -26.355 14.588 1.00 70.94 221 CYS A N 1
ATOM 1748 C CA . CYS A 1 221 ? 6.933 -27.739 14.168 1.00 70.94 221 CYS A CA 1
ATOM 1749 C C . CYS A 1 221 ? 6.356 -28.701 15.214 1.00 70.94 221 CYS A C 1
ATOM 1751 O O . CYS A 1 221 ? 6.549 -28.454 16.415 1.00 70.94 221 CYS A O 1
ATOM 1753 N N . LYS A 1 222 ? 5.713 -29.800 14.781 1.00 66.25 222 LYS A N 1
ATOM 1754 C CA . LYS A 1 222 ? 5.198 -30.860 15.673 1.00 66.25 222 LYS A CA 1
ATOM 1755 C C . LYS A 1 222 ? 6.262 -31.229 16.720 1.00 66.25 222 LYS A C 1
ATOM 1757 O O . LYS A 1 222 ? 7.427 -31.439 16.388 1.00 66.25 222 LYS A O 1
ATOM 1762 N N . SER A 1 223 ? 5.869 -31.284 17.994 1.00 56.62 223 SER A N 1
ATOM 1763 C CA . SER A 1 223 ? 6.774 -31.590 19.118 1.00 56.62 223 SER A CA 1
ATOM 1764 C C . SER A 1 223 ? 7.359 -33.002 19.028 1.00 56.62 223 SER A C 1
ATOM 1766 O O . SER A 1 223 ? 8.481 -33.247 19.472 1.00 56.62 223 SER A O 1
ATOM 1768 N N . ASN A 1 224 ? 6.626 -33.921 18.397 1.00 60.78 224 ASN A N 1
ATOM 1769 C CA . ASN A 1 224 ? 7.082 -35.269 18.107 1.00 60.78 224 ASN A CA 1
ATOM 1770 C C . ASN A 1 224 ? 7.921 -35.303 16.814 1.00 60.78 224 ASN A C 1
ATOM 1772 O O . ASN A 1 224 ? 7.430 -35.671 15.750 1.00 60.78 224 ASN A O 1
ATOM 1776 N N . LEU A 1 225 ? 9.207 -34.955 16.924 1.00 64.44 225 LEU A N 1
ATOM 1777 C CA . LEU A 1 225 ? 10.214 -35.005 15.844 1.00 64.44 225 LEU A CA 1
ATOM 1778 C C . LEU A 1 225 ? 10.639 -36.445 15.467 1.00 64.44 225 LEU A C 1
ATOM 1780 O O . LEU A 1 225 ? 11.754 -36.685 14.994 1.00 64.44 225 LEU A O 1
ATOM 1784 N N . LYS A 1 226 ? 9.778 -37.437 15.723 1.00 64.06 226 LYS A N 1
ATOM 1785 C CA . LYS A 1 226 ? 9.971 -38.820 15.271 1.00 64.06 226 LYS A CA 1
ATOM 1786 C C . LYS A 1 226 ? 9.784 -38.946 13.756 1.00 64.06 226 LYS A C 1
ATOM 1788 O O . LYS A 1 226 ? 10.347 -39.866 13.175 1.00 64.06 226 LYS A O 1
ATOM 1793 N N . TYR A 1 227 ? 9.073 -38.001 13.140 1.00 66.94 227 TYR A N 1
ATOM 1794 C CA . TYR A 1 227 ? 8.803 -37.963 11.708 1.00 66.94 227 TYR A CA 1
ATOM 1795 C C . TYR A 1 227 ? 9.205 -36.592 11.153 1.00 66.94 227 TYR A C 1
ATOM 1797 O O . TYR A 1 227 ? 8.599 -35.582 11.502 1.00 66.94 227 TYR A O 1
ATOM 1805 N N . VAL A 1 228 ? 10.259 -36.572 10.338 1.00 80.56 228 VAL A N 1
ATOM 1806 C CA . VAL A 1 228 ? 10.525 -35.504 9.366 1.00 80.56 228 VAL A CA 1
ATOM 1807 C C . VAL A 1 228 ? 10.115 -36.097 8.022 1.00 80.56 228 VAL A C 1
ATOM 1809 O O . VAL A 1 228 ? 10.556 -37.197 7.691 1.00 80.56 228 VAL A O 1
ATOM 1812 N N . ASP A 1 229 ? 9.212 -35.427 7.319 1.00 86.50 229 ASP A N 1
ATOM 1813 C CA . ASP A 1 229 ? 8.528 -35.926 6.119 1.00 86.50 229 ASP A CA 1
ATOM 1814 C C . ASP A 1 229 ? 9.021 -35.276 4.821 1.00 86.50 229 ASP A C 1
ATOM 1816 O O . ASP A 1 229 ? 8.694 -35.755 3.738 1.00 86.50 229 ASP A O 1
ATOM 1820 N N . HIS A 1 230 ? 9.841 -34.229 4.922 1.00 90.75 230 HIS A N 1
ATOM 1821 C CA . HIS A 1 230 ? 10.306 -33.456 3.778 1.00 90.75 230 HIS A CA 1
ATOM 1822 C C . HIS A 1 230 ? 11.808 -33.174 3.840 1.00 90.75 230 HIS A C 1
ATOM 1824 O O . HIS A 1 230 ? 12.368 -32.943 4.913 1.00 90.75 230 HIS A O 1
ATOM 1830 N N . SER A 1 231 ? 12.460 -33.180 2.677 1.00 90.94 231 SER A N 1
ATOM 1831 C CA . SER A 1 231 ? 13.876 -32.829 2.527 1.00 90.94 231 SER A CA 1
ATOM 1832 C C . SER A 1 231 ? 14.011 -31.468 1.853 1.00 90.94 231 SER A C 1
ATOM 1834 O O . SER A 1 231 ? 13.375 -31.208 0.835 1.00 90.94 231 SER A O 1
ATOM 1836 N N . ALA A 1 232 ? 14.880 -30.619 2.395 1.00 92.75 232 ALA A N 1
ATOM 1837 C CA . ALA A 1 232 ? 15.224 -29.320 1.829 1.00 92.75 232 ALA A CA 1
ATOM 1838 C C . ALA A 1 232 ? 16.747 -29.145 1.810 1.00 92.75 232 ALA A C 1
ATOM 1840 O O . ALA A 1 232 ? 17.464 -29.784 2.586 1.00 92.75 232 ALA A O 1
ATOM 1841 N N . LEU A 1 233 ? 17.245 -28.278 0.930 1.00 95.44 233 LEU A N 1
ATOM 1842 C CA . LEU A 1 233 ? 18.674 -28.005 0.819 1.00 95.4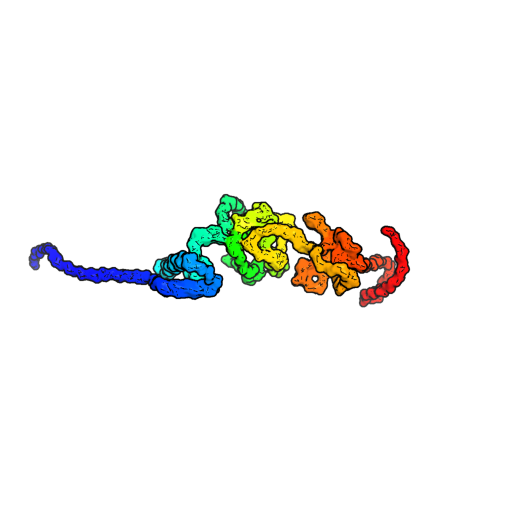4 233 LEU A CA 1
ATOM 1843 C C . LEU A 1 233 ? 19.033 -26.782 1.661 1.00 95.44 233 LEU A C 1
ATOM 1845 O O . LEU A 1 233 ? 18.584 -25.677 1.371 1.00 95.44 233 LEU A O 1
ATOM 1849 N N . VAL A 1 234 ? 19.884 -26.960 2.670 1.00 94.81 234 VAL A N 1
ATOM 1850 C CA . VAL A 1 234 ? 20.514 -25.823 3.351 1.00 94.81 234 VAL A CA 1
ATOM 1851 C C . VAL A 1 234 ? 21.510 -25.188 2.380 1.00 94.81 234 VAL A C 1
ATOM 1853 O O . VAL A 1 234 ? 22.486 -25.829 2.000 1.00 94.81 234 VAL A O 1
ATOM 1856 N N . VAL A 1 235 ? 21.267 -23.942 1.974 1.00 96.31 235 VAL A N 1
ATOM 1857 C CA . VAL A 1 235 ? 22.136 -23.194 1.042 1.00 96.31 235 VAL A CA 1
ATOM 1858 C C . VAL A 1 235 ? 22.921 -22.073 1.719 1.00 96.31 235 VAL A C 1
ATOM 1860 O O . VAL A 1 235 ? 23.816 -21.492 1.115 1.00 96.31 235 VAL A O 1
ATOM 1863 N N . GLY A 1 236 ? 22.606 -21.766 2.976 1.00 95.25 236 GLY A N 1
ATOM 1864 C CA . GLY A 1 236 ? 23.284 -20.716 3.721 1.00 95.25 236 GLY A CA 1
ATOM 1865 C C . GLY A 1 236 ? 22.753 -20.559 5.138 1.00 95.25 236 GLY A C 1
ATOM 1866 O O . GLY A 1 236 ? 21.890 -21.310 5.599 1.00 95.25 236 GLY A O 1
ATOM 1867 N N . TYR A 1 237 ? 23.287 -19.571 5.842 1.00 95.56 237 TYR A N 1
ATOM 1868 C CA . TYR A 1 237 ? 22.852 -19.168 7.171 1.00 95.56 237 TYR A CA 1
ATOM 1869 C C . TYR A 1 237 ? 23.139 -17.685 7.375 1.00 95.56 237 TYR A C 1
ATOM 1871 O O . TYR A 1 237 ? 24.027 -17.128 6.737 1.00 95.56 237 TYR A O 1
ATOM 1879 N N . GLY A 1 238 ? 22.426 -17.071 8.311 1.00 89.06 238 GLY A N 1
ATOM 1880 C CA . GLY A 1 238 ? 22.631 -15.673 8.660 1.00 89.06 238 GLY A CA 1
ATOM 1881 C C . GLY A 1 238 ? 22.161 -15.358 10.068 1.00 89.06 238 GLY A C 1
ATOM 1882 O O . GLY A 1 238 ? 21.883 -16.260 10.877 1.00 89.06 238 GLY A O 1
ATOM 1883 N N . GLU A 1 239 ? 22.129 -14.068 10.352 1.00 85.12 239 GLU A N 1
ATOM 1884 C CA . GLU A 1 239 ? 21.560 -13.472 11.548 1.00 85.12 239 GLU A CA 1
ATOM 1885 C C . GLU A 1 239 ? 20.871 -12.176 11.135 1.00 85.12 239 GLU A C 1
ATOM 1887 O O . GLU A 1 239 ? 21.427 -11.420 10.344 1.00 85.12 239 GLU A O 1
ATOM 1892 N N . ASP A 1 240 ? 19.659 -11.971 11.631 1.00 72.25 240 ASP A N 1
ATOM 1893 C CA . ASP A 1 240 ? 18.864 -10.770 11.402 1.00 72.25 240 ASP A CA 1
ATOM 1894 C C . ASP A 1 240 ? 18.296 -10.327 12.749 1.00 72.25 240 ASP A C 1
ATOM 1896 O O . ASP A 1 240 ? 17.734 -11.152 13.469 1.00 72.25 240 ASP A O 1
ATOM 1900 N N . ASN A 1 241 ? 18.551 -9.081 13.150 1.00 67.56 241 ASN A N 1
ATOM 1901 C CA . ASN A 1 241 ? 18.113 -8.513 14.433 1.00 67.56 241 ASN A CA 1
ATOM 1902 C C . ASN A 1 241 ? 18.362 -9.419 15.666 1.00 67.56 241 ASN A C 1
ATOM 1904 O O . ASN A 1 241 ? 17.542 -9.525 16.576 1.00 67.56 241 ASN A O 1
ATOM 1908 N N . GLY A 1 242 ? 19.514 -10.103 15.706 1.00 73.69 242 GLY A N 1
ATOM 1909 C CA . GLY A 1 242 ? 19.891 -11.029 16.787 1.00 73.69 242 GLY A CA 1
ATOM 1910 C C . GLY A 1 242 ? 19.302 -12.442 16.664 1.00 73.69 242 GLY A C 1
ATOM 1911 O O . GLY A 1 242 ? 19.641 -13.339 17.445 1.00 73.69 242 GLY A O 1
ATOM 1912 N N . MET A 1 243 ? 18.451 -12.688 15.666 1.00 78.50 243 MET A N 1
ATOM 1913 C CA . MET A 1 243 ? 17.896 -13.997 15.349 1.00 78.50 243 MET A CA 1
ATOM 1914 C C . MET A 1 243 ? 18.714 -14.718 14.282 1.00 78.50 243 MET A C 1
ATOM 1916 O O . MET A 1 243 ? 18.758 -14.357 13.110 1.00 78.50 243 MET A O 1
ATOM 1920 N N . LYS A 1 244 ? 19.339 -15.823 14.686 1.00 88.00 244 LYS A N 1
ATOM 1921 C CA . LYS A 1 244 ? 20.087 -16.705 13.784 1.00 88.00 244 LYS A CA 1
ATOM 1922 C C . LYS A 1 244 ? 19.134 -17.565 12.957 1.00 88.00 244 LYS A C 1
ATOM 1924 O O . LYS A 1 244 ? 18.219 -18.176 13.509 1.00 88.00 244 LYS A O 1
ATOM 1929 N N . TYR A 1 245 ? 19.420 -17.726 11.666 1.00 91.31 245 TYR A N 1
ATOM 1930 C CA . TYR A 1 245 ? 18.634 -18.575 10.762 1.00 91.31 245 TYR A CA 1
ATOM 1931 C C . TYR A 1 245 ? 19.494 -19.447 9.835 1.00 91.31 245 TYR A C 1
ATOM 1933 O O . TYR A 1 245 ? 20.687 -19.193 9.647 1.00 91.31 245 TYR A O 1
ATOM 1941 N N . TRP A 1 246 ? 18.880 -20.505 9.300 1.00 94.00 246 TRP A N 1
ATOM 1942 C CA . TRP A 1 246 ? 19.318 -21.267 8.124 1.00 94.00 246 TRP A CA 1
ATOM 1943 C C . TRP A 1 246 ? 18.506 -20.819 6.910 1.00 94.00 246 TRP A C 1
ATOM 1945 O O . TRP A 1 246 ? 17.318 -20.562 7.070 1.00 94.00 246 TRP A O 1
ATOM 1955 N N . ILE A 1 247 ? 19.115 -20.783 5.725 1.00 94.81 247 ILE A N 1
ATOM 1956 C CA . ILE A 1 247 ? 18.432 -20.560 4.444 1.00 94.81 247 ILE A CA 1
ATOM 1957 C C . ILE A 1 247 ? 18.205 -21.924 3.798 1.00 94.81 247 ILE A C 1
ATOM 1959 O O . ILE A 1 247 ? 19.165 -22.639 3.491 1.00 94.81 247 ILE A O 1
ATOM 1963 N N . LEU A 1 248 ? 16.943 -22.288 3.605 1.00 95.00 248 LEU A N 1
ATOM 1964 C CA . LEU A 1 248 ? 16.532 -23.530 2.969 1.00 95.00 248 LEU A CA 1
ATOM 1965 C C . LEU A 1 248 ? 16.020 -23.248 1.561 1.00 95.00 248 LEU A C 1
ATOM 1967 O O . LEU A 1 248 ? 15.104 -22.452 1.395 1.00 95.00 248 LEU A O 1
ATOM 1971 N N . LYS A 1 249 ? 16.570 -23.935 0.560 1.00 95.38 249 LYS A N 1
ATOM 1972 C CA . LYS A 1 249 ? 15.990 -24.035 -0.780 1.00 95.38 249 LYS A CA 1
ATOM 1973 C C . LYS A 1 249 ? 14.983 -25.179 -0.803 1.00 95.38 249 LYS A C 1
ATOM 1975 O O . LYS A 1 249 ? 15.345 -26.319 -0.486 1.00 95.38 249 LYS A O 1
ATOM 1980 N N . ASN A 1 250 ? 13.747 -24.880 -1.188 1.00 94.12 250 ASN A N 1
ATOM 1981 C CA . ASN A 1 250 ? 12.665 -25.852 -1.270 1.00 94.12 250 ASN A CA 1
ATOM 1982 C C . ASN A 1 250 ? 12.433 -26.342 -2.717 1.00 94.12 250 ASN A C 1
ATOM 1984 O O . ASN A 1 250 ? 13.127 -25.947 -3.653 1.00 94.12 250 ASN A O 1
ATOM 1988 N N . THR A 1 251 ? 11.477 -27.258 -2.883 1.00 95.12 251 THR A N 1
ATOM 1989 C CA . THR A 1 251 ? 11.104 -27.922 -4.143 1.00 95.12 251 THR A CA 1
ATOM 1990 C C . THR A 1 251 ? 9.632 -27.696 -4.514 1.00 95.12 251 THR A C 1
ATOM 1992 O O . THR A 1 251 ? 9.063 -28.472 -5.274 1.00 95.12 251 THR A O 1
ATOM 1995 N N . TRP A 1 252 ? 9.004 -26.639 -3.986 1.00 92.50 252 TRP A N 1
ATOM 1996 C CA . TRP A 1 252 ? 7.565 -26.361 -4.139 1.00 92.50 252 TRP A CA 1
ATOM 1997 C C . TRP A 1 252 ? 7.247 -25.168 -5.052 1.00 92.50 252 TRP A C 1
ATOM 1999 O O . TRP A 1 252 ? 6.179 -24.591 -4.930 1.00 92.50 252 TRP A O 1
ATOM 2009 N N . GLY A 1 253 ? 8.155 -24.814 -5.965 1.00 84.62 253 GLY A N 1
ATOM 2010 C CA . GLY A 1 253 ? 7.982 -23.660 -6.854 1.00 84.62 253 GLY A CA 1
ATOM 2011 C C . GLY A 1 253 ? 8.472 -22.345 -6.244 1.00 84.62 253 GLY A C 1
ATOM 2012 O O . GLY A 1 253 ? 8.857 -22.288 -5.076 1.00 84.62 253 GLY A O 1
ATOM 2013 N N . THR A 1 254 ? 8.545 -21.303 -7.074 1.00 73.81 254 THR A N 1
ATOM 2014 C CA . THR A 1 254 ? 8.955 -19.946 -6.664 1.00 73.81 254 THR A CA 1
ATOM 2015 C C . THR A 1 254 ? 7.803 -19.138 -6.074 1.00 73.81 254 THR A C 1
ATOM 2017 O O . THR A 1 254 ? 8.038 -18.106 -5.465 1.00 73.81 254 THR A O 1
ATOM 2020 N N . ASP A 1 255 ? 6.576 -19.615 -6.244 1.00 68.25 255 ASP A N 1
ATOM 2021 C CA . ASP A 1 255 ? 5.337 -19.106 -5.656 1.00 68.25 255 ASP A CA 1
ATOM 2022 C C . ASP A 1 255 ? 5.150 -19.525 -4.187 1.00 68.25 255 ASP A C 1
ATOM 2024 O O . ASP A 1 255 ? 4.177 -19.137 -3.546 1.00 68.25 255 ASP A O 1
ATOM 2028 N N . TRP A 1 256 ? 6.082 -20.307 -3.636 1.00 80.44 256 TRP A N 1
ATOM 2029 C CA . TRP A 1 256 ? 6.091 -20.703 -2.234 1.00 80.44 256 TRP A CA 1
ATOM 2030 C C .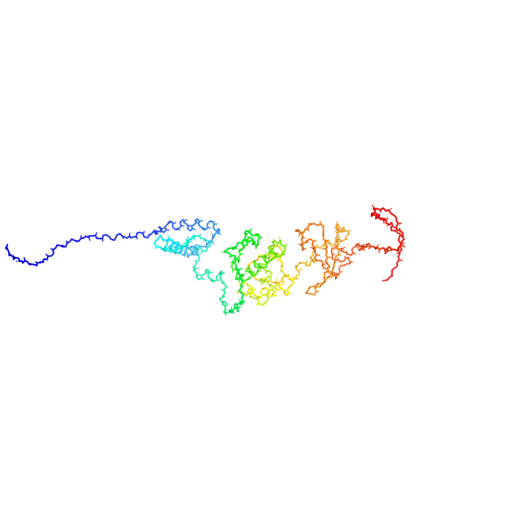 TRP A 1 256 ? 7.220 -20.020 -1.451 1.00 80.44 256 TRP A C 1
ATOM 2032 O O . TRP A 1 256 ? 8.387 -20.093 -1.842 1.00 80.44 256 TRP A O 1
ATOM 2042 N N . GLY A 1 257 ? 6.893 -19.444 -0.291 1.00 80.12 257 GLY A N 1
ATOM 2043 C CA . GLY A 1 257 ? 7.866 -18.834 0.621 1.00 80.12 257 GLY A CA 1
ATOM 2044 C C . GLY A 1 257 ? 8.596 -17.633 0.010 1.00 80.12 257 GLY A C 1
ATOM 2045 O O . GLY A 1 257 ? 8.062 -16.920 -0.831 1.00 80.12 257 GLY A O 1
ATOM 2046 N N . GLU A 1 258 ? 9.853 -17.436 0.399 1.00 78.62 258 GLU A N 1
ATOM 2047 C CA . GLU A 1 258 ? 10.713 -16.360 -0.103 1.00 78.62 258 GLU A CA 1
ATOM 2048 C C . GLU A 1 258 ? 11.291 -16.754 -1.481 1.00 78.62 258 GLU A C 1
ATOM 2050 O O . GLU A 1 258 ? 12.445 -17.171 -1.587 1.00 78.62 258 GLU A O 1
ATOM 2055 N N . ASN A 1 259 ? 10.488 -16.695 -2.552 1.00 76.94 259 ASN A N 1
ATOM 2056 C CA . ASN A 1 259 ? 10.868 -17.113 -3.917 1.00 76.94 259 ASN A CA 1
ATOM 2057 C C . ASN A 1 259 ? 11.372 -18.573 -4.011 1.00 76.94 259 ASN A C 1
ATOM 2059 O O . ASN A 1 259 ? 12.378 -18.872 -4.665 1.00 76.94 259 ASN A O 1
ATOM 2063 N N . GLY A 1 260 ? 10.697 -19.503 -3.335 1.00 84.19 260 GLY A N 1
ATOM 2064 C CA . GLY A 1 260 ? 11.086 -20.915 -3.238 1.00 84.19 260 GLY A CA 1
ATOM 2065 C C . GLY A 1 260 ? 12.061 -21.222 -2.098 1.00 84.19 260 GLY A C 1
ATOM 2066 O O . GLY A 1 260 ? 12.499 -22.372 -1.954 1.00 84.19 260 GLY A O 1
ATOM 2067 N N . TYR A 1 261 ? 12.401 -20.222 -1.281 1.00 91.06 261 TYR A N 1
ATOM 2068 C CA . TYR A 1 261 ? 13.258 -20.359 -0.107 1.00 91.06 261 TYR A CA 1
ATOM 2069 C C . TYR A 1 261 ? 12.490 -20.136 1.196 1.00 91.06 261 TYR A C 1
ATOM 2071 O O . TYR A 1 261 ? 11.341 -19.708 1.227 1.00 91.06 261 TYR A O 1
ATOM 2079 N N . MET A 1 262 ? 13.141 -20.479 2.300 1.00 90.19 262 MET A N 1
ATOM 2080 C CA . MET A 1 262 ? 12.635 -20.264 3.648 1.00 90.19 262 MET A CA 1
ATOM 2081 C C . MET A 1 262 ? 13.803 -20.012 4.587 1.00 90.19 262 MET A C 1
ATOM 2083 O O . MET A 1 262 ? 14.775 -20.777 4.585 1.00 90.19 262 MET A O 1
ATOM 2087 N N . ARG A 1 263 ? 13.681 -19.012 5.462 1.00 91.75 263 ARG A N 1
ATOM 2088 C CA . ARG A 1 263 ? 14.560 -18.894 6.623 1.00 91.75 263 ARG A CA 1
ATOM 2089 C C . ARG A 1 263 ? 13.932 -19.625 7.806 1.00 91.75 263 ARG A C 1
ATOM 2091 O O . ARG A 1 263 ? 12.748 -19.490 8.095 1.00 91.75 263 ARG A O 1
ATOM 2098 N N . ILE A 1 264 ? 14.712 -20.448 8.501 1.00 90.25 264 ILE A N 1
ATOM 2099 C CA . ILE A 1 264 ? 14.253 -21.179 9.693 1.00 90.25 264 ILE A CA 1
ATOM 2100 C C . ILE A 1 264 ? 15.197 -20.944 10.863 1.00 90.25 264 ILE A C 1
ATOM 2102 O O . ILE A 1 264 ? 16.418 -20.924 10.694 1.00 90.25 264 ILE A O 1
ATOM 2106 N N . LYS A 1 265 ? 14.641 -20.799 12.070 1.00 88.50 265 LYS A N 1
ATOM 2107 C CA . LYS A 1 265 ? 15.418 -20.491 13.275 1.00 88.50 265 LYS A CA 1
ATOM 2108 C C . LYS A 1 265 ? 16.565 -21.481 13.504 1.00 88.50 265 LYS A C 1
ATOM 2110 O O . LYS A 1 265 ? 16.362 -22.683 13.706 1.00 88.50 265 LYS A O 1
ATOM 2115 N N . ARG A 1 266 ? 17.782 -20.944 13.554 1.00 90.81 266 ARG A N 1
ATOM 2116 C CA . ARG A 1 266 ? 19.039 -21.646 13.837 1.00 90.81 266 ARG A CA 1
ATOM 2117 C C . ARG A 1 266 ? 19.444 -21.422 15.290 1.00 90.81 266 ARG A C 1
ATOM 2119 O O . ARG A 1 266 ? 19.202 -20.371 15.867 1.00 90.81 266 ARG A O 1
ATOM 2126 N N . GLY A 1 267 ? 20.060 -22.433 15.901 1.00 83.69 267 GLY A N 1
ATOM 2127 C CA . GLY A 1 267 ? 20.445 -22.368 17.317 1.00 83.69 267 GLY A CA 1
ATOM 2128 C C . GLY A 1 267 ? 19.266 -22.509 18.287 1.00 83.69 267 GLY A C 1
ATOM 2129 O O . GLY A 1 267 ? 19.329 -22.040 19.419 1.00 83.69 267 GLY A O 1
ATOM 2130 N N . SER A 1 268 ? 18.175 -23.152 17.858 1.00 78.31 268 SER A N 1
ATOM 2131 C CA . SER A 1 268 ? 17.070 -23.518 18.751 1.00 78.31 268 SER A CA 1
ATOM 2132 C C . SER A 1 268 ? 17.556 -24.424 19.892 1.00 78.31 268 SER A C 1
ATOM 2134 O O . SER A 1 268 ? 18.355 -25.328 19.666 1.00 78.31 268 SER A O 1
ATOM 2136 N N . ARG A 1 269 ? 16.996 -24.258 21.101 1.00 76.06 269 ARG A N 1
ATOM 2137 C CA . ARG A 1 269 ? 17.255 -25.136 22.264 1.00 76.06 269 ARG A CA 1
ATOM 2138 C C . ARG A 1 269 ? 16.698 -26.565 22.099 1.00 76.06 269 ARG A C 1
ATOM 2140 O O . ARG A 1 269 ? 16.867 -27.397 22.986 1.00 76.06 269 ARG A O 1
ATOM 2147 N N . ARG A 1 270 ? 15.999 -26.866 20.996 1.00 76.81 270 ARG A N 1
ATOM 2148 C CA . ARG A 1 270 ? 15.471 -28.207 20.687 1.00 76.81 270 ARG A CA 1
ATOM 2149 C C . ARG A 1 270 ? 16.607 -29.155 20.287 1.00 76.81 270 ARG A C 1
ATOM 2151 O O . ARG A 1 270 ? 17.427 -28.804 19.446 1.00 76.81 270 ARG A O 1
ATOM 2158 N N . LYS A 1 271 ? 16.579 -30.398 20.791 1.00 80.88 271 LYS A N 1
ATOM 2159 C CA . LYS A 1 271 ? 17.597 -31.443 20.532 1.00 80.88 271 LYS A CA 1
ATOM 2160 C C . LYS A 1 271 ? 17.937 -31.652 19.047 1.00 80.88 271 LYS A C 1
ATOM 2162 O O . LYS A 1 271 ? 19.090 -31.897 18.730 1.00 80.88 271 LYS A O 1
ATOM 2167 N N . TYR A 1 272 ? 16.950 -31.565 18.154 1.00 84.88 272 TYR A N 1
ATOM 2168 C CA . TYR A 1 272 ? 17.130 -31.768 16.707 1.00 84.88 272 TYR A CA 1
ATOM 2169 C C . TYR A 1 272 ? 16.978 -30.472 15.894 1.00 84.88 272 TYR A C 1
ATOM 2171 O O . TYR A 1 272 ? 16.667 -30.513 14.705 1.00 84.88 272 TYR A O 1
ATOM 2179 N N . GLY A 1 273 ? 17.165 -29.314 16.533 1.00 83.94 273 GLY A N 1
ATOM 2180 C CA . GLY A 1 273 ? 16.912 -28.015 15.917 1.00 83.94 273 GLY A CA 1
ATOM 2181 C C . GLY A 1 273 ? 15.425 -27.755 15.645 1.00 83.94 273 GLY A C 1
ATOM 2182 O O . GLY A 1 273 ? 14.544 -28.553 15.989 1.00 83.94 273 GLY A O 1
ATOM 2183 N N . MET A 1 274 ? 15.132 -26.598 15.050 1.00 86.00 274 MET A N 1
ATOM 2184 C CA . MET A 1 274 ? 13.776 -26.280 14.605 1.00 86.00 274 MET A CA 1
ATOM 2185 C C . MET A 1 274 ? 13.362 -27.259 13.494 1.00 86.00 274 MET A C 1
ATOM 2187 O O . MET A 1 274 ? 14.173 -27.610 12.643 1.00 86.00 274 MET A O 1
ATOM 2191 N N . CYS A 1 275 ? 12.129 -27.762 13.549 1.00 85.81 275 CYS A N 1
ATOM 2192 C CA . CYS A 1 275 ? 11.551 -28.727 12.596 1.00 85.81 275 CYS A CA 1
ATOM 2193 C C . CYS A 1 275 ? 12.345 -30.020 12.364 1.00 85.81 275 CYS A C 1
ATOM 2195 O O . CYS A 1 275 ? 12.112 -30.717 11.385 1.00 85.81 275 CYS A O 1
ATOM 2197 N N . GLY A 1 276 ? 13.246 -30.389 13.278 1.00 87.38 276 GLY A N 1
ATOM 2198 C CA . GLY A 1 276 ? 14.058 -31.587 13.087 1.00 87.38 276 GLY A CA 1
ATOM 2199 C C . GLY A 1 276 ? 15.105 -31.424 11.985 1.00 87.38 276 GLY A C 1
ATOM 2200 O O . GLY A 1 276 ? 15.565 -32.425 11.451 1.00 87.38 276 GLY A O 1
ATOM 2201 N N . ILE A 1 277 ? 15.515 -30.193 11.663 1.00 87.12 277 ILE A N 1
ATOM 2202 C CA . ILE A 1 277 ? 16.544 -29.925 10.647 1.00 87.12 277 ILE A CA 1
ATOM 2203 C C . ILE A 1 277 ? 17.884 -30.628 10.939 1.00 87.12 277 ILE A C 1
ATOM 2205 O O . ILE A 1 277 ? 18.642 -30.914 10.023 1.00 87.12 277 ILE A O 1
ATOM 2209 N N . LEU A 1 278 ? 18.161 -30.951 12.208 1.00 86.81 278 LEU A N 1
ATOM 2210 C CA . LEU A 1 278 ? 19.336 -31.720 12.643 1.00 86.81 278 LEU A CA 1
ATOM 2211 C C . LEU A 1 278 ? 18.972 -33.156 13.061 1.00 86.81 278 LEU A C 1
ATOM 2213 O O . LEU A 1 278 ? 19.726 -33.811 13.778 1.00 86.81 278 LEU A O 1
ATOM 2217 N N . ARG A 1 279 ? 17.769 -33.636 12.714 1.00 85.81 279 ARG A N 1
ATOM 2218 C CA . ARG A 1 279 ? 17.291 -34.977 13.089 1.00 85.81 279 ARG A CA 1
ATOM 2219 C C . ARG A 1 279 ? 18.047 -36.060 12.340 1.00 85.81 279 ARG A C 1
ATOM 2221 O O . ARG A 1 279 ? 18.403 -37.072 12.944 1.00 85.81 279 ARG A O 1
ATOM 2228 N N . PHE A 1 280 ? 18.235 -35.833 11.047 1.00 81.75 280 PHE A N 1
ATOM 2229 C CA . PHE A 1 280 ? 19.064 -36.638 10.171 1.00 81.75 280 PHE A CA 1
ATOM 2230 C C . PHE A 1 280 ? 20.366 -35.885 9.932 1.00 81.75 280 PHE A C 1
ATOM 2232 O O . PHE A 1 280 ? 20.353 -34.660 9.806 1.00 81.75 280 PHE A O 1
ATOM 2239 N N . SER A 1 281 ? 21.485 -36.606 9.906 1.00 78.12 281 SER A N 1
ATOM 2240 C CA . SER A 1 281 ? 22.770 -36.005 9.564 1.00 78.12 281 SER A CA 1
ATOM 2241 C C . SER A 1 281 ? 22.669 -35.406 8.160 1.00 78.12 281 SER A C 1
ATOM 2243 O O . SER A 1 281 ? 22.314 -36.142 7.234 1.00 78.12 281 SER A O 1
ATOM 2245 N N . PRO A 1 282 ? 22.957 -34.105 7.976 1.00 80.31 282 PRO A N 1
ATOM 2246 C CA . PRO A 1 282 ? 23.073 -33.534 6.645 1.00 80.31 282 PRO A CA 1
ATOM 2247 C C . PRO A 1 282 ? 24.098 -34.334 5.843 1.00 80.31 282 PRO A C 1
ATOM 2249 O O . PRO A 1 282 ? 25.140 -34.719 6.374 1.00 80.31 282 PRO A O 1
ATOM 2252 N N . VAL A 1 283 ? 23.798 -34.590 4.575 1.00 85.31 283 VAL A N 1
ATOM 2253 C CA . VAL A 1 283 ? 24.703 -35.287 3.658 1.00 85.31 283 VAL A CA 1
ATOM 2254 C C . VAL A 1 283 ? 25.164 -34.318 2.581 1.00 85.31 283 VAL A C 1
ATOM 2256 O O . VAL A 1 283 ? 24.388 -33.488 2.111 1.00 85.31 283 VAL A O 1
ATOM 2259 N N . TRP A 1 284 ? 26.428 -34.422 2.185 1.00 85.75 284 TRP A N 1
ATOM 2260 C CA . TRP A 1 284 ? 27.000 -33.631 1.100 1.00 85.75 284 TRP A CA 1
ATOM 2261 C C . TRP A 1 284 ? 27.898 -34.514 0.227 1.00 85.75 284 TRP A C 1
ATOM 2263 O O . TRP A 1 284 ? 28.614 -35.374 0.748 1.00 85.75 284 TRP A O 1
ATOM 2273 N N . PRO A 1 285 ? 27.865 -34.342 -1.104 1.00 85.00 285 PRO A N 1
ATOM 2274 C CA . PRO A 1 285 ? 28.735 -35.093 -1.994 1.00 85.00 285 PRO A CA 1
ATOM 2275 C C . PRO A 1 285 ? 30.182 -34.598 -1.883 1.00 85.00 285 PRO A C 1
ATOM 2277 O O . PRO A 1 285 ? 30.438 -33.403 -1.753 1.00 85.00 285 PRO A O 1
ATOM 2280 N N . ILE A 1 286 ? 31.137 -35.521 -2.005 1.00 81.50 286 ILE A N 1
ATOM 2281 C CA . ILE A 1 286 ? 32.563 -35.209 -2.141 1.00 81.50 286 ILE A CA 1
ATOM 2282 C C . ILE A 1 286 ? 32.976 -35.565 -3.569 1.00 81.50 286 ILE A C 1
ATOM 2284 O O . ILE A 1 286 ? 32.911 -36.730 -3.965 1.00 81.50 286 ILE A O 1
ATOM 2288 N N . LYS A 1 287 ? 33.419 -34.576 -4.349 1.00 79.31 287 LYS A N 1
ATOM 2289 C CA . LYS A 1 287 ? 34.040 -34.811 -5.658 1.00 79.31 287 LYS A CA 1
ATOM 2290 C C . LYS A 1 287 ? 35.552 -34.908 -5.462 1.00 79.31 287 LYS A C 1
ATOM 2292 O O . LYS A 1 287 ? 36.172 -33.933 -5.053 1.00 79.31 287 LYS A O 1
ATOM 2297 N N . LYS A 1 288 ? 36.144 -36.072 -5.744 1.00 78.88 288 LYS A N 1
ATOM 2298 C CA . LYS A 1 288 ? 37.607 -36.203 -5.815 1.00 78.88 288 LYS A CA 1
ATOM 2299 C C . LYS A 1 288 ? 38.102 -35.500 -7.078 1.00 78.88 288 LYS A C 1
ATOM 2301 O O . LYS A 1 288 ? 37.474 -35.631 -8.131 1.00 78.88 288 LYS A O 1
ATOM 2306 N N . GLU A 1 289 ? 39.192 -34.746 -6.967 1.00 65.69 289 GLU A N 1
ATOM 2307 C CA . GLU A 1 289 ? 39.851 -34.177 -8.141 1.00 65.69 289 GLU A CA 1
ATOM 2308 C C . GLU A 1 28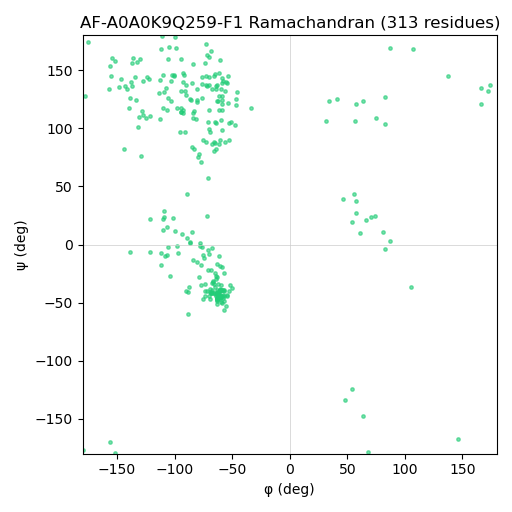9 ? 40.269 -35.297 -9.095 1.00 65.69 289 GLU A C 1
ATOM 2310 O O . GLU A 1 289 ? 40.693 -36.374 -8.666 1.00 65.69 289 GLU A O 1
ATOM 2315 N N . ALA A 1 290 ? 40.111 -35.053 -10.395 1.00 61.25 290 ALA A N 1
ATOM 2316 C CA . ALA A 1 290 ? 40.597 -35.968 -11.409 1.00 61.25 290 ALA A CA 1
ATOM 2317 C C . ALA A 1 290 ? 42.127 -35.906 -11.397 1.00 61.25 290 ALA A C 1
ATOM 2319 O O . ALA A 1 290 ? 42.720 -34.995 -11.971 1.00 61.25 290 ALA A O 1
ATOM 2320 N N . THR A 1 291 ? 42.776 -36.866 -10.740 1.00 54.22 291 THR A N 1
ATOM 2321 C CA . THR A 1 291 ? 44.179 -37.151 -11.026 1.00 54.22 291 THR A CA 1
ATOM 2322 C C . THR A 1 291 ? 44.266 -37.520 -12.500 1.00 54.22 291 THR A C 1
ATOM 2324 O O . THR A 1 291 ? 43.637 -38.475 -12.952 1.00 54.22 291 THR A O 1
ATOM 2327 N N . SER A 1 292 ? 44.980 -36.695 -13.262 1.00 51.72 292 SER A N 1
ATOM 2328 C CA . SER A 1 292 ? 45.138 -36.813 -14.708 1.00 51.72 292 SER A CA 1
ATOM 2329 C C . SER A 1 292 ? 45.573 -38.224 -15.101 1.00 51.72 292 SER A C 1
ATOM 2331 O O . SER A 1 292 ? 46.735 -38.591 -14.928 1.00 51.72 292 SER A O 1
ATOM 2333 N N . LEU A 1 293 ? 44.650 -39.002 -15.659 1.00 44.91 293 LEU A N 1
ATOM 2334 C CA . LEU A 1 293 ? 44.960 -40.201 -16.420 1.00 44.91 293 LEU A CA 1
ATOM 2335 C C . LEU A 1 293 ? 44.181 -40.152 -17.730 1.00 44.91 293 LEU A C 1
ATOM 2337 O O . LEU A 1 293 ? 42.959 -40.235 -17.736 1.00 44.91 293 LEU A O 1
ATOM 2341 N N . ASN A 1 294 ? 44.974 -39.948 -18.783 1.00 40.81 294 ASN A N 1
ATOM 2342 C CA . ASN A 1 294 ? 44.803 -40.263 -20.194 1.00 40.81 294 ASN A CA 1
ATOM 2343 C C . ASN A 1 294 ? 43.404 -40.189 -20.814 1.00 40.81 294 ASN A C 1
ATOM 2345 O O . ASN A 1 294 ? 42.473 -40.907 -20.466 1.00 40.81 294 ASN A O 1
ATOM 2349 N N . THR A 1 295 ? 43.362 -39.357 -21.853 1.00 48.47 295 THR A N 1
ATOM 2350 C CA . THR A 1 295 ? 42.476 -39.440 -23.010 1.00 48.47 295 THR A CA 1
ATOM 2351 C C . THR A 1 295 ? 42.170 -40.887 -23.384 1.00 48.47 295 THR A C 1
ATOM 2353 O O . THR A 1 295 ? 43.096 -41.627 -23.698 1.00 48.47 295 THR A O 1
ATOM 2356 N N . ASP A 1 296 ? 40.897 -41.273 -23.309 1.00 45.56 296 ASP A N 1
ATOM 2357 C CA . ASP A 1 296 ? 40.142 -41.883 -24.410 1.00 45.56 296 ASP A CA 1
ATOM 2358 C C . ASP A 1 296 ? 38.684 -42.142 -23.979 1.00 45.56 296 ASP A C 1
ATOM 2360 O O . ASP A 1 296 ? 38.420 -42.727 -22.934 1.00 45.56 296 ASP A O 1
ATOM 2364 N N . ASN A 1 297 ? 37.756 -41.641 -24.801 1.00 44.22 297 ASN A N 1
ATOM 2365 C CA . ASN A 1 297 ? 36.347 -42.026 -24.968 1.00 44.22 297 ASN A CA 1
ATOM 2366 C C . ASN A 1 297 ? 35.555 -42.571 -23.756 1.00 44.22 297 ASN A C 1
ATOM 2368 O O . ASN A 1 297 ? 35.625 -43.750 -23.436 1.00 44.22 297 ASN A O 1
ATOM 2372 N N . GLU A 1 298 ? 34.647 -41.754 -23.209 1.00 40.25 298 GLU A N 1
ATOM 2373 C CA . GLU A 1 298 ? 33.190 -41.896 -23.421 1.00 40.25 298 GLU A CA 1
ATOM 2374 C C . GLU A 1 298 ? 32.393 -40.933 -22.520 1.00 40.25 298 GLU A C 1
ATOM 2376 O O . GLU A 1 298 ? 32.590 -40.840 -21.308 1.00 40.25 298 GLU A O 1
ATOM 2381 N N . ASN A 1 299 ? 31.432 -40.239 -23.134 1.00 47.38 299 ASN A N 1
ATOM 2382 C CA . ASN A 1 299 ? 30.401 -39.436 -22.482 1.00 47.38 299 ASN A CA 1
ATOM 2383 C C . ASN A 1 299 ? 29.461 -40.312 -21.633 1.00 47.38 299 ASN A C 1
ATOM 2385 O O . ASN A 1 299 ? 28.346 -40.626 -22.047 1.00 47.38 299 ASN A O 1
ATOM 2389 N N . SER A 1 300 ? 29.854 -40.652 -20.408 1.00 37.94 300 SER A N 1
ATOM 2390 C CA . SER A 1 300 ? 28.885 -41.036 -19.382 1.00 37.94 300 SER A CA 1
ATOM 2391 C C . SER A 1 300 ? 29.264 -40.453 -18.023 1.00 37.94 300 SER A C 1
ATOM 2393 O O . SER A 1 300 ? 30.310 -40.745 -17.447 1.00 37.94 300 SER A O 1
ATOM 2395 N N . LEU A 1 301 ? 28.382 -39.600 -17.492 1.00 33.69 301 LEU A N 1
ATOM 2396 C CA . LEU A 1 301 ? 28.359 -39.202 -16.086 1.00 33.69 301 LEU A CA 1
ATOM 2397 C C . LEU A 1 301 ? 28.013 -40.456 -15.269 1.00 33.69 301 LEU A C 1
ATOM 2399 O O . LEU A 1 301 ? 26.865 -40.707 -14.914 1.00 33.69 301 LEU A O 1
ATOM 2403 N N . GLN A 1 302 ? 29.014 -41.299 -15.032 1.00 32.41 302 GLN A N 1
ATOM 2404 C CA . GLN A 1 302 ? 28.902 -42.470 -14.173 1.00 32.41 302 GLN A CA 1
ATOM 2405 C C . GLN A 1 302 ? 28.832 -41.975 -12.727 1.00 32.41 302 GLN A C 1
ATOM 2407 O O . GLN A 1 302 ? 29.848 -41.836 -12.044 1.00 32.41 302 GLN A O 1
ATOM 2412 N N . ILE A 1 303 ? 27.621 -41.683 -12.248 1.00 35.19 303 ILE A N 1
ATOM 2413 C CA . ILE A 1 303 ? 27.354 -41.539 -10.816 1.00 35.19 303 ILE A CA 1
ATOM 2414 C C . ILE A 1 303 ? 27.525 -42.935 -10.203 1.00 35.19 303 ILE A C 1
ATOM 2416 O O . ILE A 1 303 ? 26.579 -43.712 -10.094 1.00 35.19 303 ILE A O 1
ATOM 2420 N N . LYS A 1 304 ? 28.760 -43.289 -9.828 1.00 32.72 304 LYS A N 1
ATOM 2421 C CA . LYS A 1 304 ? 29.021 -44.459 -8.986 1.00 32.72 304 LYS A CA 1
ATOM 2422 C C . LYS A 1 304 ? 28.483 -44.154 -7.590 1.00 32.72 304 LYS A C 1
ATOM 2424 O O . LYS A 1 304 ? 29.155 -43.506 -6.792 1.00 32.72 304 LYS A O 1
ATOM 2429 N N . MET A 1 305 ? 27.266 -44.613 -7.305 1.00 30.06 305 MET A N 1
ATOM 2430 C CA . MET A 1 305 ? 26.747 -44.663 -5.940 1.00 30.06 305 MET A CA 1
ATOM 2431 C C . MET A 1 305 ? 27.616 -45.639 -5.142 1.00 30.06 305 MET A C 1
ATOM 2433 O O . MET A 1 305 ? 27.560 -46.849 -5.350 1.00 30.06 305 MET A O 1
ATOM 2437 N N . MET A 1 306 ? 28.487 -45.110 -4.282 1.00 35.66 306 MET A N 1
ATOM 2438 C CA . MET A 1 306 ? 29.266 -45.930 -3.359 1.00 35.66 306 MET A CA 1
ATOM 2439 C C . MET A 1 306 ? 28.392 -46.277 -2.156 1.00 35.66 306 MET A C 1
ATOM 2441 O O . MET A 1 306 ? 27.878 -45.390 -1.476 1.00 35.66 306 MET A O 1
ATOM 2445 N N . ASN A 1 307 ? 28.233 -47.578 -1.906 1.00 34.19 307 ASN A N 1
ATOM 2446 C CA . ASN A 1 307 ? 27.633 -48.086 -0.679 1.00 34.19 307 ASN A CA 1
ATOM 2447 C C . ASN A 1 307 ? 28.432 -47.603 0.536 1.00 34.19 307 ASN A C 1
ATOM 2449 O O . ASN A 1 307 ? 29.664 -47.599 0.528 1.00 34.19 307 ASN A O 1
ATOM 2453 N N . SER A 1 308 ? 27.705 -47.223 1.583 1.00 37.12 308 SER A N 1
ATOM 2454 C CA . SER A 1 308 ? 28.229 -46.824 2.884 1.00 37.12 308 SER A CA 1
ATOM 2455 C C . SER A 1 308 ? 29.058 -47.948 3.515 1.00 37.12 308 SER A C 1
ATOM 2457 O O . SER A 1 308 ? 28.510 -48.868 4.122 1.00 37.12 308 SER A O 1
ATOM 2459 N N . GLY A 1 309 ? 30.381 -47.862 3.391 1.00 31.66 309 GLY A N 1
ATOM 2460 C CA . GLY A 1 309 ? 31.309 -48.484 4.328 1.00 31.66 309 GLY A CA 1
ATOM 2461 C C . GLY A 1 309 ? 31.428 -47.561 5.531 1.00 31.66 309 GLY A C 1
ATOM 2462 O O . GLY A 1 309 ? 31.951 -46.456 5.404 1.00 31.66 309 GLY A O 1
ATOM 2463 N N . GLY A 1 310 ? 30.845 -47.965 6.657 1.00 36.22 310 GLY A N 1
ATOM 2464 C CA . GLY A 1 310 ? 30.956 -47.215 7.897 1.00 36.22 310 GLY A CA 1
ATOM 2465 C C . GLY A 1 310 ? 32.387 -47.205 8.416 1.00 36.22 310 GLY A C 1
ATOM 2466 O O . GLY A 1 310 ? 33.079 -48.209 8.319 1.00 36.22 310 GLY A O 1
ATOM 2467 N N . GLU A 1 311 ? 32.778 -46.093 9.027 1.00 30.52 311 GLU A N 1
ATOM 2468 C CA . GLU A 1 311 ? 33.633 -46.121 10.206 1.00 30.52 311 GLU A CA 1
ATOM 2469 C C . GLU A 1 311 ? 33.460 -44.833 11.015 1.00 30.52 311 GLU A C 1
ATOM 2471 O O . GLU A 1 311 ? 33.362 -43.719 10.502 1.00 30.52 311 GLU A O 1
ATOM 2476 N N . SER A 1 312 ? 33.315 -45.060 12.311 1.00 36.38 312 SER A N 1
ATOM 2477 C CA . SER A 1 312 ? 33.155 -44.121 13.408 1.00 36.38 312 SER A CA 1
ATOM 2478 C C . SER A 1 312 ? 34.468 -43.443 13.796 1.00 36.38 312 SER A C 1
ATOM 2480 O O . SER A 1 312 ? 35.470 -44.141 13.889 1.00 36.38 312 SER A O 1
ATOM 2482 N N . SER A 1 313 ? 34.413 -42.166 14.191 1.00 31.73 313 SER A N 1
ATOM 2483 C CA . SER A 1 313 ? 35.005 -41.589 15.427 1.00 31.73 313 SER A CA 1
ATOM 2484 C C . SER A 1 313 ? 34.994 -40.054 15.310 1.00 31.73 313 SER A C 1
ATOM 2486 O O . SER A 1 313 ? 35.390 -39.541 14.271 1.00 31.73 313 SER A O 1
ATOM 2488 N N . ALA A 1 314 ? 34.334 -39.334 16.229 1.00 31.22 314 ALA A N 1
ATOM 2489 C CA . ALA A 1 314 ? 34.948 -38.562 17.334 1.00 31.22 314 ALA A CA 1
ATOM 2490 C C . ALA A 1 314 ? 35.835 -37.401 16.828 1.00 31.22 314 ALA A C 1
ATOM 2492 O O . ALA A 1 314 ? 36.743 -37.633 16.044 1.00 31.22 314 ALA A O 1
ATOM 2493 N N . THR A 1 315 ? 35.630 -36.136 17.191 1.00 37.16 315 THR A N 1
ATOM 2494 C CA . THR A 1 315 ? 35.190 -35.510 18.457 1.00 37.16 315 THR A CA 1
ATOM 2495 C C . THR A 1 315 ? 34.359 -34.258 18.215 1.00 37.16 315 THR A C 1
ATOM 2497 O O . THR A 1 315 ? 34.689 -33.540 17.245 1.00 37.16 315 THR A O 1
#

Sequence (315 aa):
MAIVAVLLVSMAFIIMMSPLALSRNSHRPDEVRLMFESWMVEHGKSYDIKEKETRFQIFQSNVQFIDDENHPENSHSYTLGLNRFTNLTNEEFQKIYLSPKHSEVLPAGNASIRYPASVDWRSEGAVTSVKNQEKCGSCWAFMAVGAVEGINKIVTDNLVSLSAQELIDCDNENNGCKGGQIWKAFNFIKNNGGIDTDDDYPYKAEKKECDVDKGIYQEKCKSNLKYVDHSALVVGYGEDNGMKYWILKNTWGTDWGENGYMRIKRGSRRKYGMCGILRFSPVWPIKKEATSLNTDNENSLQIKMMNSGGESSAT

Secondary structure (DSSP, 8-state):
----------------------------HHHHHHHHHHHHHHTT----HHHHHHHHHHHHHHHHHHHHHT-TTS--S------TTTTS-HHHHHHHHPPPPP---PPPP-------S---TTTTT--PPPP--TTSB-HHHHHHHHHHHHHHHHHHS----B-HHHHHHH-TTS-TTB---HHHHHHHHHHHTS--BTTTS---SS-----TTTTEE-S---S-TT------EEEEEEEETTEEEEEEE-SS-TTSTBTTEEEEESS-SSTT-GGGTTTSPP----PPP--------------------------

Foldseek 3Di:
DDDDDDDDDDDDPPPPPPPPPPPLVQDDLVRLVVVLVVLCVVLVHDDDPVLSVLLSVQLSVLVSVQSVCQPPPNPDPDHDDDDNCSSDDPVRCCQQAEADDDPDDDDDDPDPDDDDPDDDLVVVVLFDDDDDLGRFNLVLLVVLQRVVQNVCCVVPVDRFAFDSQLCLAPLPQAPRSNYDHNVSSVVCQVVVVHTHGCVQVPDDSGHDHNPQCGQADDDDDPPPLVDDPDDWDFPAWDDGPNFTWTKTQADPALVDRVRRIGTYTDPDPDPCHPNNVNVDPDDDDDDDDPPDDDDDDDPDPPPPPDDDPDDDDDD

Organism: Zostera marina (NCBI:txid29655)

Solvent-accessible surface area (backbone atoms only — not comparable to full-atom values): 20144 Å² total; per-residue (Å²): 135,86,85,92,89,84,85,89,85,86,81,87,77,83,72,80,74,65,76,78,66,76,75,68,87,66,78,52,72,71,55,49,48,52,50,50,57,51,48,27,61,78,65,74,58,85,69,56,77,69,56,40,52,55,34,48,54,38,27,50,55,44,49,53,50,36,49,60,59,52,31,88,86,49,91,62,100,68,77,68,77,91,56,98,58,39,57,45,50,71,68,55,45,44,70,40,61,45,58,76,88,79,86,82,78,77,83,80,79,93,70,97,70,89,75,74,98,74,86,59,54,61,85,71,58,28,55,78,81,90,82,80,57,70,72,21,16,34,64,35,32,48,54,36,36,54,52,51,30,21,52,40,14,72,75,69,74,48,68,57,64,54,26,38,35,52,45,32,30,56,36,76,93,38,54,23,41,73,18,56,53,41,68,58,50,51,51,41,31,64,74,70,75,48,79,55,36,30,84,83,36,56,76,74,64,63,62,56,81,54,72,84,60,71,70,46,51,74,85,82,58,73,88,70,64,87,65,76,92,78,87,67,44,77,79,48,67,55,68,55,98,89,45,37,27,34,33,30,43,57,89,72,51,57,92,32,75,67,67,20,24,45,33,33,40,41,88,45,94,46,96,26,36,54,72,34,71,57,62,54,82,87,83,79,90,81,84,76,80,82,77,90,72,77,94,74,90,76,100,63,93,75,80,75,82,75,78,88,77,85,82,88,78,89,134

pLDDT: mean 80.31, std 19.21, range [30.06, 98.12]

Radius of gyration: 35.25 Å; Cα contacts (8 Å, |Δi|>4): 316; chains: 1; bounding box: 93×121×70 Å

Nearest PDB structures (foldseek):
  5ef4-assembly2_B  TM=6.800E-01  e=3.679E-18  Ambrosia artemisiifolia
  5z5o-assembly1_A  TM=6.818E-01  e=6.240E-18  Homo sapiens
  5egw-assembly1_B  TM=6.713E-01  e=2.141E-17  Ambrosia artemisiifolia
  7pck-assembly1_C-2  TM=6.711E-01  e=3.632E-17  Homo sapiens
  5egw-assembly1_A  TM=6.260E-01  e=1.505E-17  Ambrosia artemisiifolia